Protein AF-A0A9W9C4W3-F1 (afdb_monomer_lite)

Radius of gyration: 31.38 Å; chains: 1; bounding box: 93×70×98 Å

Foldseek 3Di:
DDDDDDDDDDDDDDDDDDDDDDDDDDDDDDDDDDDPDPPPDDPPDDPPPPPPDPPPPDDDDPVDVVVVVVVVVVVVVVVVVVVVVVVVVPPDDDDDDDDDDDDDDDDDDDDDDDDDDDDDDDDDDDDDDPDDDDDDDDDDDPPCVPPDPLPPVCPPDPPVPDPDPLPPDPVSLQNPDPLSVLLVQLLSVCVSCVVVVHNDDPSNVVSLVVNVVVLVVLCVVCVVVLHDALSSLLSLLSVLVSCVSNVVPVVNVVSLVVSQVQCCSCCVNDNVSSLVPHDPVSNVSNVD

Secondary structure (DSSP, 8-state):
-PPPPPPPPPPPP----------PPPPPPP-------------S------TT---------TT-HHHHHHHHHHHHHHHHHHHHHHHHTTSSS-------------------------------PPP----------TT---TTTTS----TTSTT-TTT------TT-HHHHHTSSHHHHHHHHHHHHHHHHHHTT----HHHHHHHHHHHHHHHHHHHHHHHHT---HHHHHHHHHHHHHHHHTT-HHHHHHHHHHHHHHHHHHTTT-HHHHHHTS-HHHHHHHH-

Sequence (288 aa):
MAPNPDPQPPNFATLSFSNSTGQTRAPQNKYNKGRKFFQQMQPTFSIDVPTTNFTKLEFLDNFDPTKDTVVRKKAREWVNKNREISNLGGQTYSKSNSKSRSKKVALKADDEDRKKQLAKRKVAAPADIISSPKAVGASAVDPFGILPNIDKYADKSKHALIPFQHENTVLGNMAKSELTFVLWLYATVIIRDGMLGNFNTEEVYWFYNKSLKSMQETLQRETIAGNYSDHMINAVACITAAAVFSGMFDASIAHRDALVRLLTLRGDGDIQVGWQSTGYFTRKASQW

Structure (mmCIF, N/CA/C/O backbone):
data_AF-A0A9W9C4W3-F1
#
_entry.id   AF-A0A9W9C4W3-F1
#
loop_
_atom_site.group_PDB
_atom_site.id
_atom_site.type_symbol
_atom_site.label_atom_id
_atom_site.label_alt_id
_atom_site.label_comp_id
_atom_site.label_asym_id
_atom_site.label_entity_id
_atom_site.label_seq_id
_atom_site.pdbx_PDB_ins_code
_atom_site.Cartn_x
_atom_site.Cartn_y
_atom_site.Cartn_z
_atom_site.occupancy
_atom_site.B_iso_or_equiv
_atom_site.auth_seq_id
_atom_site.auth_comp_id
_atom_site.auth_asym_id
_atom_site.auth_atom_id
_atom_site.pdbx_PDB_model_num
ATOM 1 N N . MET A 1 1 ? -44.032 -30.338 42.531 1.00 44.25 1 MET A N 1
ATOM 2 C CA . MET A 1 1 ? -42.850 -29.734 41.882 1.00 44.25 1 MET A CA 1
ATOM 3 C C . MET A 1 1 ? -42.909 -30.106 40.414 1.00 44.25 1 MET A C 1
ATOM 5 O O . MET A 1 1 ? -42.769 -31.280 40.103 1.00 44.25 1 MET A O 1
ATOM 9 N N . ALA A 1 2 ? -43.256 -29.149 39.555 1.00 47.38 2 ALA A N 1
ATOM 10 C CA . ALA A 1 2 ? -43.338 -29.338 38.107 1.00 47.38 2 ALA A CA 1
ATOM 11 C C . ALA A 1 2 ? -42.031 -28.843 37.455 1.00 47.38 2 ALA A C 1
ATOM 13 O O . ALA A 1 2 ? -41.462 -27.873 37.962 1.00 47.38 2 ALA A O 1
ATOM 14 N N . PRO A 1 3 ? -41.535 -29.493 36.387 1.00 60.47 3 PRO A N 1
ATOM 15 C CA . PRO A 1 3 ? -40.307 -29.080 35.720 1.00 60.47 3 PRO A CA 1
ATOM 16 C C . PRO A 1 3 ? -40.546 -27.843 34.842 1.00 60.47 3 PRO A C 1
ATOM 18 O O . PRO A 1 3 ? -41.575 -27.729 34.174 1.00 60.47 3 PRO A O 1
ATOM 21 N N . ASN A 1 4 ? -39.587 -26.916 34.871 1.00 60.25 4 ASN A N 1
ATOM 22 C CA . ASN A 1 4 ? -39.554 -25.723 34.022 1.00 60.25 4 ASN A CA 1
ATOM 23 C C . ASN A 1 4 ? -39.369 -26.114 32.543 1.00 60.25 4 ASN A C 1
ATOM 25 O O . ASN A 1 4 ? -38.541 -26.984 32.269 1.00 60.25 4 ASN A O 1
ATOM 29 N N . PRO A 1 5 ? -40.074 -25.471 31.596 1.00 67.81 5 PRO A N 1
ATOM 30 C CA . PRO A 1 5 ? -39.848 -25.688 30.173 1.00 67.81 5 PRO A CA 1
ATOM 31 C C . PRO A 1 5 ? -38.615 -24.915 29.676 1.00 67.81 5 PRO A C 1
ATOM 33 O O . PRO A 1 5 ? -38.376 -23.774 30.077 1.00 67.81 5 PRO A O 1
ATOM 36 N N . ASP A 1 6 ? -37.854 -25.559 28.790 1.00 66.88 6 ASP A N 1
ATOM 37 C CA . ASP A 1 6 ? -36.653 -25.027 28.139 1.00 66.88 6 ASP A CA 1
ATOM 38 C C . ASP A 1 6 ? -36.936 -23.792 27.256 1.00 66.88 6 ASP A C 1
ATOM 40 O O . ASP A 1 6 ? -38.000 -23.700 26.631 1.00 66.88 6 ASP A O 1
ATOM 44 N N . PRO A 1 7 ? -35.982 -22.846 27.140 1.00 67.25 7 PRO A N 1
ATOM 45 C CA . PRO A 1 7 ? -36.137 -21.661 26.305 1.00 67.25 7 PRO A CA 1
ATOM 46 C C . PRO A 1 7 ? -35.924 -21.977 24.814 1.00 67.25 7 PRO A C 1
ATOM 48 O O . PRO A 1 7 ? -34.900 -22.529 24.410 1.00 67.25 7 PRO A O 1
ATOM 51 N N . GLN A 1 8 ? -36.886 -21.571 23.980 1.00 62.62 8 GLN A N 1
ATOM 52 C CA . GLN A 1 8 ? -36.769 -21.590 22.518 1.00 62.62 8 GLN A CA 1
ATOM 53 C C . GLN A 1 8 ? -35.663 -20.638 22.017 1.00 62.62 8 GLN A C 1
ATOM 55 O O . GLN A 1 8 ? -35.523 -19.534 22.550 1.00 62.62 8 GLN A O 1
ATOM 60 N N . PRO A 1 9 ? -34.925 -21.000 20.950 1.00 62.28 9 PRO A N 1
ATOM 61 C CA . PRO A 1 9 ? -33.988 -20.092 20.302 1.00 62.28 9 PRO A CA 1
ATOM 62 C C . PRO A 1 9 ? -34.715 -19.031 19.445 1.00 62.28 9 PRO A C 1
ATOM 64 O O . PRO A 1 9 ? -35.793 -19.296 18.906 1.00 62.28 9 PRO A O 1
ATOM 67 N N . PRO A 1 10 ? -34.132 -17.829 19.288 1.00 55.47 10 PRO A N 1
ATOM 68 C CA . PRO A 1 10 ? -34.757 -16.726 18.570 1.00 55.47 10 PRO A CA 1
ATOM 69 C C . PRO A 1 10 ? -34.751 -16.940 17.049 1.00 55.47 10 PRO A C 1
ATOM 71 O O . PRO A 1 10 ? -33.735 -17.278 16.442 1.00 55.47 10 PRO A O 1
ATOM 74 N N . ASN A 1 11 ? -35.908 -16.685 16.436 1.00 42.88 11 ASN A N 1
ATOM 75 C CA . ASN A 1 11 ? -36.124 -16.686 14.992 1.00 42.88 11 ASN A CA 1
ATOM 76 C C . ASN A 1 11 ? -35.275 -15.605 14.300 1.00 42.88 11 ASN A C 1
ATOM 78 O O . ASN A 1 11 ? -35.404 -14.417 14.597 1.00 42.88 11 ASN A O 1
ATOM 82 N N . PHE A 1 12 ? -34.456 -16.006 13.326 1.00 39.41 12 PHE A N 1
ATOM 83 C CA . PHE A 1 12 ? -33.764 -15.082 12.430 1.00 39.41 12 PHE A CA 1
ATOM 84 C C . PHE A 1 12 ? -34.747 -14.496 11.409 1.00 39.41 12 PHE A C 1
ATOM 86 O O . PHE A 1 12 ? -35.322 -15.211 10.590 1.00 39.41 12 PHE A O 1
ATOM 93 N N . ALA A 1 13 ? -34.926 -13.176 11.454 1.00 36.84 13 ALA A N 1
ATOM 94 C CA . ALA A 1 13 ? -35.724 -12.426 10.496 1.00 36.84 13 ALA A CA 1
ATOM 95 C C . ALA A 1 13 ? -35.026 -12.364 9.126 1.00 36.84 13 ALA A C 1
ATOM 97 O O . ALA A 1 13 ? -33.900 -11.884 8.997 1.00 36.84 13 ALA A O 1
ATOM 98 N N . THR A 1 14 ? -35.715 -12.831 8.087 1.00 35.47 14 THR A N 1
ATOM 99 C CA . THR A 1 14 ? -35.318 -12.675 6.684 1.00 35.47 14 THR A CA 1
ATOM 100 C C . THR A 1 14 ? -35.587 -11.235 6.235 1.00 35.47 14 THR A C 1
ATOM 102 O O . THR A 1 14 ? -36.739 -10.828 6.106 1.00 35.47 14 THR A O 1
ATOM 105 N N . LEU A 1 15 ? -34.533 -10.452 5.991 1.00 32.84 15 LEU A N 1
ATOM 106 C CA . LEU A 1 15 ? -34.637 -9.117 5.393 1.00 32.84 15 LEU A CA 1
ATOM 107 C C . LEU A 1 15 ? -34.716 -9.235 3.864 1.00 32.84 15 LEU A C 1
ATOM 109 O O . LEU A 1 15 ? -33.729 -9.569 3.208 1.00 32.84 15 LEU A O 1
ATOM 113 N N . SER A 1 16 ? -35.887 -8.947 3.290 1.00 31.11 16 SER A N 1
ATOM 114 C CA . SER A 1 16 ? -36.056 -8.750 1.847 1.00 31.11 16 SER A CA 1
ATOM 115 C C . SER A 1 16 ? -35.813 -7.283 1.485 1.00 31.11 16 SER A C 1
ATOM 117 O O . SER A 1 16 ? -36.498 -6.403 2.007 1.00 31.11 16 SER A O 1
ATOM 119 N N . PHE A 1 17 ? -34.894 -7.010 0.560 1.00 32.81 17 PHE A N 1
ATOM 120 C CA . PHE A 1 17 ? -34.680 -5.667 0.018 1.00 32.81 17 PHE A CA 1
ATOM 121 C C . PHE A 1 17 ? -35.415 -5.513 -1.317 1.00 32.81 17 PHE A C 1
ATOM 123 O O . PHE A 1 17 ? -35.022 -6.086 -2.332 1.00 32.81 17 PHE A O 1
ATOM 130 N N . SER A 1 18 ? -36.493 -4.729 -1.313 1.00 30.64 18 SER A N 1
ATOM 131 C CA . SER A 1 18 ? -37.184 -4.256 -2.512 1.00 30.64 18 SER A CA 1
ATOM 132 C C . SER A 1 18 ? -36.521 -2.973 -3.026 1.00 30.64 18 SER A C 1
ATOM 134 O O . SER A 1 18 ? -36.560 -1.942 -2.356 1.00 30.64 18 SER A O 1
ATOM 136 N N . ASN A 1 19 ? -35.939 -3.017 -4.226 1.00 31.72 19 ASN A N 1
ATOM 137 C CA . ASN A 1 19 ? -35.428 -1.833 -4.919 1.00 31.72 19 ASN A CA 1
ATOM 138 C C . ASN A 1 19 ? -36.569 -1.119 -5.658 1.00 31.72 19 ASN A C 1
ATOM 140 O O . ASN A 1 19 ? -36.939 -1.515 -6.762 1.00 31.72 19 ASN A O 1
ATOM 144 N N . SER A 1 20 ? -37.100 -0.043 -5.073 1.00 33.81 20 SER A N 1
ATOM 145 C CA . SER A 1 20 ? -37.975 0.912 -5.762 1.00 33.81 20 SER A CA 1
ATOM 146 C C . SER A 1 20 ? -37.318 2.293 -5.796 1.00 33.81 20 SER A C 1
ATOM 148 O O . SER A 1 20 ? -37.493 3.109 -4.891 1.00 33.81 20 SER A O 1
ATOM 150 N N . THR A 1 21 ? -36.546 2.575 -6.842 1.00 37.72 21 THR A N 1
ATOM 151 C CA . THR A 1 21 ? -36.016 3.917 -7.111 1.00 37.72 21 THR A CA 1
ATOM 152 C C . THR A 1 21 ? -37.061 4.728 -7.875 1.00 37.72 21 THR A C 1
ATOM 154 O O . THR A 1 21 ? -37.136 4.691 -9.101 1.00 37.72 21 THR A O 1
ATOM 157 N N . GLY A 1 22 ? -37.890 5.468 -7.136 1.00 36.91 22 GLY A N 1
ATOM 158 C CA . GLY A 1 22 ? -38.736 6.521 -7.692 1.00 36.91 22 GLY A CA 1
ATOM 159 C C . GLY A 1 22 ? -37.883 7.724 -8.097 1.00 36.91 22 GLY A C 1
ATOM 160 O O . GLY A 1 22 ? -37.335 8.414 -7.242 1.00 36.91 22 GLY A O 1
ATOM 161 N N . GLN A 1 23 ? -37.752 7.972 -9.401 1.00 37.53 23 GLN A N 1
ATOM 162 C CA . GLN A 1 23 ? -37.163 9.201 -9.937 1.00 37.53 23 GLN A CA 1
ATOM 163 C C . GLN A 1 23 ? -38.198 10.332 -9.931 1.00 37.53 23 GLN A C 1
ATOM 165 O O . GLN A 1 23 ? -39.137 10.339 -10.726 1.00 37.53 23 GLN A O 1
ATOM 170 N N . THR A 1 24 ? -37.985 11.331 -9.081 1.00 35.88 24 THR A N 1
ATOM 171 C CA . THR A 1 24 ? -38.707 12.608 -9.111 1.00 35.88 24 THR A CA 1
ATOM 172 C C . THR A 1 24 ? -38.011 13.558 -10.094 1.00 35.88 24 THR A C 1
ATOM 174 O O . THR A 1 24 ? -36.854 13.930 -9.901 1.00 35.88 24 THR A O 1
ATOM 177 N N . ARG A 1 25 ? -38.698 13.948 -11.177 1.00 41.56 25 ARG A N 1
ATOM 178 C CA . ARG A 1 25 ? -38.228 14.966 -12.138 1.00 41.56 25 ARG A CA 1
ATOM 179 C C . ARG A 1 25 ? -38.352 16.371 -11.539 1.00 41.56 25 ARG A C 1
ATOM 181 O O . ARG A 1 25 ? -39.446 16.771 -11.155 1.00 41.56 25 ARG A O 1
ATOM 188 N N . ALA A 1 26 ? -37.261 17.136 -11.558 1.00 39.09 26 ALA A N 1
ATOM 189 C CA . ALA A 1 26 ? -37.251 18.580 -11.308 1.00 39.09 26 ALA A CA 1
ATOM 190 C C . ALA A 1 26 ? -37.146 19.373 -12.636 1.00 39.09 26 ALA A C 1
ATOM 192 O O . ALA A 1 26 ? -36.577 18.859 -13.606 1.00 39.09 26 ALA A O 1
ATOM 193 N N . PRO A 1 27 ? -37.702 20.599 -12.714 1.00 52.06 27 PRO A N 1
ATOM 194 C CA . PRO A 1 27 ? -37.883 21.328 -13.969 1.00 52.06 27 PRO A CA 1
ATOM 195 C C . PRO A 1 27 ? -36.603 22.015 -14.467 1.00 52.06 27 PRO A C 1
ATOM 197 O O . PRO A 1 27 ? -35.793 22.527 -13.695 1.00 52.06 27 PRO A O 1
ATOM 200 N N . GLN A 1 28 ? -36.447 22.049 -15.793 1.00 43.84 28 GLN A N 1
ATOM 201 C CA . GLN A 1 28 ? -35.329 22.686 -16.487 1.00 43.84 28 GLN A CA 1
ATOM 202 C C . GLN A 1 28 ? -35.490 24.210 -16.534 1.00 43.84 28 GLN A C 1
ATOM 204 O O . GLN A 1 28 ? -36.402 24.720 -17.183 1.00 43.84 28 GLN A O 1
ATOM 209 N N . ASN A 1 29 ? -34.540 24.929 -15.933 1.00 42.38 29 ASN A N 1
ATOM 210 C CA . ASN A 1 29 ? -34.335 26.354 -16.177 1.00 42.38 29 ASN A CA 1
ATOM 211 C C . ASN A 1 29 ? -33.252 26.553 -17.247 1.00 42.38 29 ASN A C 1
ATOM 213 O O . ASN A 1 29 ? -32.121 26.083 -17.116 1.00 42.38 29 ASN A O 1
ATOM 217 N N . LYS A 1 30 ? -33.618 27.260 -18.320 1.00 59.31 30 LYS A N 1
ATOM 218 C CA . LYS A 1 30 ? -32.709 27.769 -19.354 1.00 59.31 30 LYS A CA 1
ATOM 219 C C . LYS A 1 30 ? -31.969 28.986 -18.794 1.00 59.31 30 LYS A C 1
ATOM 221 O O . LYS A 1 30 ? -32.628 29.847 -18.235 1.00 59.31 30 LYS A O 1
ATOM 226 N N . TYR A 1 31 ? -30.643 29.044 -18.948 1.00 47.41 31 TYR A N 1
ATOM 227 C CA . TYR A 1 31 ? -29.870 30.174 -19.499 1.00 47.41 31 TYR A CA 1
ATOM 228 C C . TYR A 1 31 ? -28.359 30.046 -19.192 1.00 47.41 31 TYR A C 1
ATOM 230 O O . TYR A 1 31 ? -27.928 30.052 -18.047 1.00 47.41 31 TYR A O 1
ATOM 238 N N . ASN A 1 32 ? -27.586 30.076 -20.284 1.00 49.09 32 ASN A N 1
ATOM 239 C CA . ASN A 1 32 ? -26.299 30.757 -20.479 1.00 49.09 32 ASN A CA 1
ATOM 240 C C . ASN A 1 32 ? -24.941 30.165 -20.031 1.00 49.09 32 ASN A C 1
ATOM 242 O O . ASN A 1 32 ? -24.659 29.908 -18.869 1.00 49.09 32 ASN A O 1
ATOM 246 N N . LYS A 1 33 ? -24.049 30.198 -21.040 1.00 47.19 33 LYS A N 1
ATOM 247 C CA . LYS A 1 33 ? -22.582 30.364 -21.024 1.00 47.19 33 LYS A CA 1
ATOM 248 C C . LYS A 1 33 ? -21.725 29.177 -20.556 1.00 47.19 33 LYS A C 1
ATOM 250 O O . LYS A 1 33 ? -21.207 29.127 -19.451 1.00 47.19 33 LYS A O 1
ATOM 255 N N . GLY A 1 34 ? -21.428 28.315 -21.532 1.00 50.47 34 GLY A N 1
ATOM 256 C CA . GLY A 1 34 ? -20.038 28.053 -21.923 1.00 50.47 34 GLY A CA 1
ATOM 257 C C . GLY A 1 34 ? -19.134 27.354 -20.909 1.00 50.47 34 GLY A C 1
ATOM 258 O O . GLY A 1 34 ? -17.982 27.751 -20.765 1.00 50.47 34 GLY A O 1
ATOM 259 N N . ARG A 1 35 ? -19.599 26.285 -20.257 1.00 45.59 35 ARG A N 1
ATOM 260 C CA . ARG A 1 35 ? -18.684 25.270 -19.714 1.00 45.59 35 ARG A CA 1
ATOM 261 C C . ARG A 1 35 ? -18.432 24.226 -20.793 1.00 45.59 35 ARG A C 1
ATOM 263 O O . ARG A 1 35 ? -19.363 23.560 -21.238 1.00 45.59 35 ARG A O 1
ATOM 270 N N . LYS A 1 36 ? -17.173 24.088 -21.217 1.00 49.62 36 LYS A N 1
ATOM 271 C CA . LYS A 1 36 ? -16.720 22.912 -21.963 1.00 49.62 36 LYS A CA 1
ATOM 272 C C . LYS A 1 36 ? -16.790 21.735 -20.994 1.00 49.62 36 LYS A C 1
ATOM 274 O O . LYS A 1 36 ? -15.863 21.507 -20.224 1.00 49.62 36 LYS A O 1
ATOM 279 N N . PHE A 1 37 ? -17.932 21.058 -20.965 1.00 44.53 37 PHE A N 1
ATOM 280 C CA . PHE A 1 37 ? -18.018 19.740 -20.362 1.00 44.53 37 PHE A CA 1
ATOM 281 C C . PHE A 1 37 ? -16.987 18.876 -21.078 1.00 44.53 37 PHE A C 1
ATOM 283 O O . PHE A 1 37 ? -16.934 18.884 -22.311 1.00 44.53 37 PHE A O 1
ATOM 290 N N . PHE A 1 38 ? -16.138 18.187 -20.316 1.00 42.56 38 PHE A N 1
ATOM 291 C CA . PHE A 1 38 ? -15.364 17.090 -20.870 1.00 42.56 38 PHE A CA 1
ATOM 292 C C . PHE A 1 38 ? -16.375 16.169 -21.534 1.00 42.56 38 PHE A C 1
ATOM 294 O O . PHE A 1 38 ? -17.247 15.607 -20.871 1.00 42.56 38 PHE A O 1
ATOM 301 N N . GLN A 1 39 ? -16.318 16.134 -22.862 1.00 47.41 39 GLN A N 1
ATOM 302 C CA . GLN A 1 39 ? -17.066 15.199 -23.672 1.00 47.41 39 GLN A CA 1
ATOM 303 C C . GLN A 1 39 ? -16.754 13.837 -23.066 1.00 47.41 39 GLN A C 1
ATOM 305 O O . GLN A 1 39 ? -15.585 13.463 -22.980 1.00 47.41 39 GLN A O 1
ATOM 310 N N . GLN A 1 40 ? -17.778 13.196 -22.511 1.00 48.62 40 GLN A N 1
ATOM 311 C CA . GLN A 1 40 ? -17.688 11.886 -21.893 1.00 48.62 40 GLN A CA 1
ATOM 312 C C . GLN A 1 40 ? -17.009 10.971 -22.914 1.00 48.62 40 GLN A C 1
ATOM 314 O O . GLN A 1 40 ? -17.632 10.584 -23.901 1.00 48.62 40 GLN A O 1
ATOM 319 N N . MET A 1 41 ? -15.704 10.732 -22.749 1.00 36.56 41 MET A N 1
ATOM 320 C CA . MET A 1 41 ? -14.967 9.843 -23.632 1.00 36.56 41 MET A CA 1
ATOM 321 C C . MET A 1 41 ? -15.551 8.464 -23.383 1.00 36.56 41 MET A C 1
ATOM 323 O O . MET A 1 41 ? -15.361 7.886 -22.311 1.00 36.56 41 MET A O 1
ATOM 327 N N . GLN A 1 42 ? -16.327 7.969 -24.345 1.00 49.66 42 GLN A N 1
ATOM 328 C CA . GLN A 1 42 ? -16.639 6.555 -24.366 1.00 49.66 42 GLN A CA 1
ATOM 329 C C . GLN A 1 42 ? -15.311 5.801 -24.477 1.00 49.66 42 GLN A C 1
ATOM 331 O O . GLN A 1 42 ? -14.440 6.231 -25.240 1.00 49.66 42 GLN A O 1
ATOM 336 N N . PRO A 1 43 ? -15.119 4.723 -23.702 1.00 42.91 43 PRO A N 1
ATOM 337 C CA . PRO A 1 43 ? -13.926 3.902 -23.825 1.00 42.91 43 PRO A CA 1
ATOM 338 C C . PRO A 1 43 ? -13.760 3.485 -25.291 1.00 42.91 43 PRO A C 1
ATOM 340 O O . PRO A 1 43 ? -14.688 2.959 -25.902 1.00 42.91 43 PRO A O 1
ATOM 343 N N . THR A 1 44 ? -12.578 3.745 -25.859 1.00 51.44 44 THR A N 1
ATOM 344 C CA . THR A 1 44 ? -12.249 3.539 -27.285 1.00 51.44 44 THR A CA 1
ATOM 345 C C . THR A 1 44 ? -12.362 2.076 -27.726 1.00 51.44 44 THR A C 1
ATOM 347 O O . THR A 1 44 ? -12.267 1.764 -28.909 1.00 51.44 44 THR A O 1
ATOM 350 N N . PHE A 1 45 ? -12.592 1.167 -26.785 1.00 45.22 45 PHE A N 1
ATOM 351 C CA . PHE A 1 45 ? -13.016 -0.189 -27.054 1.00 45.22 45 PHE A CA 1
ATOM 352 C C . PHE A 1 45 ? -14.052 -0.604 -26.007 1.00 45.22 45 PHE A C 1
ATOM 354 O O . PHE A 1 45 ? -13.816 -0.562 -24.800 1.00 45.22 45 PHE A O 1
ATOM 361 N N . SER A 1 46 ? -15.215 -1.012 -26.497 1.00 38.62 46 SER A N 1
ATOM 362 C CA . SER A 1 46 ? -16.124 -1.886 -25.768 1.00 38.62 46 SER A CA 1
ATOM 363 C C . SER A 1 46 ? -15.830 -3.280 -26.300 1.00 38.62 46 SER A C 1
ATOM 365 O O . SER A 1 46 ? -15.908 -3.502 -27.506 1.00 38.62 46 SER A O 1
ATOM 367 N N . ILE A 1 47 ? -15.410 -4.202 -25.437 1.00 39.38 47 ILE A N 1
ATOM 368 C CA . ILE A 1 47 ? -15.393 -5.610 -25.825 1.00 39.38 47 ILE A CA 1
ATOM 369 C C . ILE A 1 47 ? -16.859 -6.024 -25.806 1.00 39.38 47 ILE A C 1
ATOM 371 O O . ILE A 1 47 ? -17.430 -6.188 -24.728 1.00 39.38 47 ILE A O 1
ATOM 375 N N . ASP A 1 48 ? -17.472 -6.134 -26.984 1.00 36.66 48 ASP A N 1
ATOM 376 C CA . ASP A 1 48 ? -18.759 -6.806 -27.129 1.00 36.66 48 ASP A CA 1
ATOM 377 C C . ASP A 1 48 ? -18.553 -8.258 -26.702 1.00 36.66 48 ASP A C 1
ATOM 379 O O . ASP A 1 48 ? -18.090 -9.105 -27.465 1.00 36.66 48 ASP A O 1
ATOM 383 N N . VAL A 1 49 ? -18.835 -8.536 -25.431 1.00 45.44 49 VAL A N 1
ATOM 384 C CA . VAL A 1 49 ? -18.983 -9.901 -24.944 1.00 45.44 49 VAL A CA 1
ATOM 385 C C . VAL A 1 49 ? -20.298 -10.392 -25.545 1.00 45.44 49 VAL A C 1
ATOM 387 O O . VAL A 1 49 ? -21.340 -9.824 -25.212 1.00 45.44 49 VAL A O 1
ATOM 390 N N . PRO A 1 50 ? -20.294 -11.403 -26.435 1.00 44.38 50 PRO A N 1
ATOM 391 C CA . PRO A 1 50 ? -21.523 -11.905 -27.026 1.00 44.38 50 PRO A CA 1
ATOM 392 C C . PRO A 1 50 ? -22.454 -12.371 -25.905 1.00 44.38 50 PRO A C 1
ATOM 394 O O . PRO A 1 50 ? -22.199 -13.377 -25.243 1.00 44.38 50 PRO A O 1
ATOM 397 N N . THR A 1 51 ? -23.547 -11.644 -25.684 1.00 50.59 51 THR A N 1
ATOM 398 C CA . THR A 1 51 ? -24.552 -11.928 -24.645 1.00 50.59 51 THR A CA 1
ATOM 399 C C . THR A 1 51 ? -25.320 -13.226 -24.894 1.00 50.59 51 THR A C 1
ATOM 401 O O . THR A 1 51 ? -26.145 -13.622 -24.076 1.00 50.59 51 THR A O 1
ATOM 404 N N . THR A 1 52 ? -25.045 -13.923 -25.996 1.00 48.03 52 THR A N 1
ATOM 405 C CA . THR A 1 52 ? -25.760 -15.136 -26.393 1.00 48.03 52 THR A CA 1
ATOM 406 C C . THR A 1 52 ? -25.141 -16.430 -25.875 1.00 48.03 52 THR A C 1
ATOM 408 O O . THR A 1 52 ? -25.787 -17.461 -25.996 1.00 48.03 52 THR A O 1
ATOM 411 N N . ASN A 1 53 ? -23.957 -16.408 -25.249 1.00 48.69 53 ASN A N 1
ATOM 412 C CA . ASN A 1 53 ? -23.361 -17.602 -24.643 1.00 48.69 53 ASN A CA 1
ATOM 413 C C . ASN A 1 53 ? -22.802 -17.276 -23.252 1.00 48.69 53 ASN A C 1
ATOM 415 O O . ASN A 1 53 ? -21.629 -16.943 -23.106 1.00 48.69 53 ASN A O 1
ATOM 419 N N . PHE A 1 54 ? -23.635 -17.399 -22.215 1.00 45.62 54 PHE A N 1
ATOM 420 C CA . PHE A 1 54 ? -23.172 -17.460 -20.827 1.00 45.62 54 PHE A CA 1
ATOM 421 C C . PHE A 1 54 ? -22.286 -18.708 -20.651 1.00 45.62 54 PHE A C 1
ATOM 423 O O . PHE A 1 54 ? -22.751 -19.777 -20.258 1.00 45.62 54 PHE A O 1
ATOM 430 N N . THR A 1 55 ? -20.990 -18.606 -20.942 1.00 52.31 55 THR A N 1
ATOM 431 C CA . THR A 1 55 ? -20.015 -19.573 -20.434 1.00 52.31 55 THR A CA 1
ATOM 432 C C . THR A 1 55 ? -19.898 -19.338 -18.939 1.00 52.31 55 THR A C 1
ATOM 434 O O . THR A 1 55 ? -19.213 -18.418 -18.494 1.00 52.31 55 THR A O 1
ATOM 437 N N . LYS A 1 56 ? -20.626 -20.148 -18.169 1.00 59.53 56 LYS A N 1
ATOM 438 C CA . LYS A 1 56 ? -20.500 -20.256 -16.717 1.00 59.53 56 LYS A CA 1
ATOM 439 C C . LYS A 1 56 ? -19.017 -20.441 -16.380 1.00 59.53 56 LYS A C 1
ATOM 441 O O . LYS A 1 56 ? -18.426 -21.465 -16.713 1.00 59.53 56 LYS A O 1
ATOM 446 N N . LEU A 1 57 ? -18.411 -19.418 -15.782 1.00 49.31 57 LEU A N 1
ATOM 447 C CA . LEU A 1 57 ? -17.054 -19.489 -15.251 1.00 49.31 57 LEU A CA 1
ATOM 448 C C . LEU A 1 57 ? -17.102 -20.402 -14.022 1.00 49.31 57 LEU A C 1
ATOM 450 O O . LEU A 1 57 ? -17.516 -19.983 -12.945 1.00 49.31 57 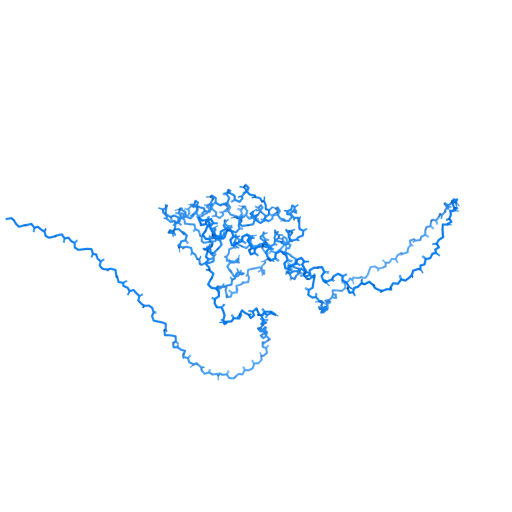LEU A O 1
ATOM 454 N N . GLU A 1 58 ? -16.760 -21.673 -14.207 1.00 65.50 58 GLU A N 1
ATOM 455 C CA . GLU A 1 58 ? -16.590 -22.621 -13.109 1.00 65.50 58 GLU A CA 1
ATOM 456 C C . GLU A 1 58 ? -15.132 -22.580 -12.646 1.00 65.50 58 GLU A C 1
ATOM 458 O O . GLU A 1 58 ? -14.208 -22.677 -13.457 1.00 65.50 58 GLU A O 1
ATOM 463 N N . PHE A 1 59 ? -14.925 -22.404 -11.339 1.00 55.25 59 PHE A N 1
ATOM 464 C CA . PHE A 1 59 ? -13.599 -22.524 -10.746 1.00 55.25 59 PHE A CA 1
ATOM 465 C C . PHE A 1 59 ? -13.096 -23.953 -10.938 1.00 55.25 59 PHE A C 1
ATOM 467 O O . PHE A 1 59 ? -13.821 -24.923 -10.711 1.00 55.25 59 PHE A O 1
ATOM 474 N N . LEU A 1 60 ? -11.856 -24.064 -11.406 1.00 56.41 60 LEU A N 1
ATOM 475 C CA . LEU A 1 60 ? -11.241 -25.341 -11.718 1.00 56.41 60 LEU A CA 1
ATOM 476 C C . LEU A 1 60 ? -10.904 -26.068 -10.413 1.00 56.41 60 LEU A C 1
ATOM 478 O O . LEU A 1 60 ? -10.014 -25.657 -9.672 1.00 56.41 60 LEU A O 1
ATOM 482 N N . ASP A 1 61 ? -11.656 -27.125 -10.125 1.00 64.94 61 ASP A N 1
ATOM 483 C CA . ASP A 1 61 ? -11.381 -28.024 -9.011 1.00 64.94 61 ASP A CA 1
ATOM 484 C C . ASP A 1 61 ? -10.194 -28.929 -9.373 1.00 64.94 61 ASP A C 1
ATOM 486 O O . ASP A 1 61 ? -10.309 -29.817 -10.222 1.00 64.94 61 ASP A O 1
ATOM 490 N N . ASN A 1 62 ? -9.036 -28.666 -8.762 1.00 68.12 62 ASN A N 1
ATOM 491 C CA . ASN A 1 62 ? -7.790 -29.397 -9.012 1.00 68.12 62 ASN A CA 1
ATOM 492 C C . ASN A 1 62 ? -7.766 -30.797 -8.372 1.00 68.12 62 ASN A C 1
ATOM 494 O O . ASN A 1 62 ? -6.797 -31.528 -8.569 1.00 68.12 62 ASN A O 1
ATOM 498 N N . PHE A 1 63 ? -8.798 -31.182 -7.611 1.00 67.81 63 PHE A N 1
ATOM 499 C CA . PHE A 1 63 ? -8.876 -32.507 -6.989 1.00 67.81 63 PHE A CA 1
ATOM 500 C C . PHE A 1 63 ? -9.423 -33.595 -7.920 1.00 67.81 63 PHE A C 1
ATOM 502 O O . PHE A 1 63 ? -9.334 -34.776 -7.588 1.00 67.81 63 PHE A O 1
ATOM 509 N N . ASP A 1 64 ? -9.942 -33.229 -9.093 1.00 76.06 64 ASP A N 1
ATOM 510 C CA . ASP A 1 64 ? -10.449 -34.181 -10.077 1.00 76.06 64 ASP A CA 1
ATOM 511 C C . ASP A 1 64 ? -9.406 -34.425 -11.195 1.00 76.06 64 ASP A C 1
ATOM 513 O O . ASP A 1 64 ? -9.265 -33.598 -12.109 1.00 76.06 64 ASP A O 1
ATOM 517 N N . PRO A 1 65 ? -8.676 -35.561 -11.179 1.00 79.25 65 PRO A N 1
ATOM 518 C CA . PRO A 1 65 ? -7.630 -35.851 -12.163 1.00 79.25 65 PRO A CA 1
ATOM 519 C C . PRO A 1 65 ? -8.181 -35.947 -13.591 1.00 79.25 65 PRO A C 1
ATOM 521 O O . PRO A 1 65 ? -7.458 -35.713 -14.563 1.00 79.25 65 PRO A O 1
ATOM 524 N N . THR A 1 66 ? -9.475 -36.236 -13.748 1.00 78.38 66 THR A N 1
ATOM 525 C CA . THR A 1 66 ? -10.132 -36.284 -15.054 1.00 78.38 66 THR A CA 1
ATOM 526 C C . THR A 1 66 ? -10.268 -34.889 -15.671 1.00 78.38 66 THR A C 1
ATOM 528 O O . THR A 1 66 ? -10.084 -34.742 -16.8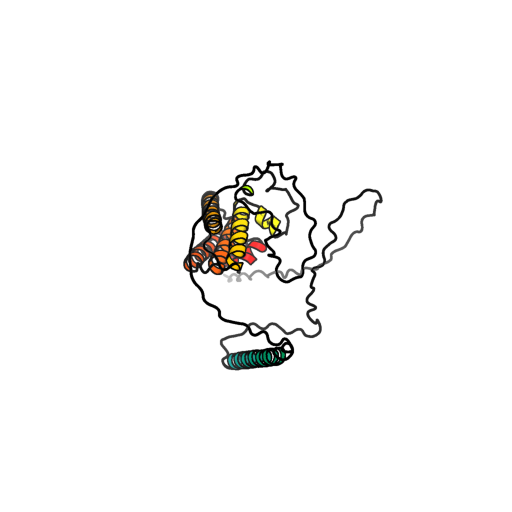81 1.00 78.38 66 THR A O 1
ATOM 531 N N . LYS A 1 67 ? -10.483 -33.836 -14.870 1.00 77.19 67 LYS A N 1
ATOM 532 C CA . LYS A 1 67 ? -10.581 -32.449 -15.365 1.00 77.19 67 LYS A CA 1
ATOM 533 C C . LYS A 1 67 ? -9.226 -31.863 -15.759 1.00 77.19 67 LYS A C 1
ATOM 535 O O . LYS A 1 67 ? -9.145 -31.139 -16.754 1.00 77.19 67 LYS A O 1
ATOM 540 N N . ASP A 1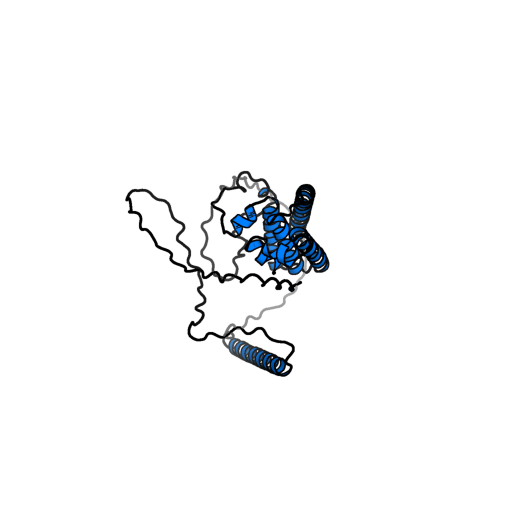 68 ? -8.156 -32.242 -15.064 1.00 75.81 68 ASP A N 1
ATOM 541 C CA . ASP A 1 68 ? -6.788 -31.832 -15.406 1.00 75.81 68 ASP A CA 1
ATOM 542 C C . ASP A 1 68 ? -6.376 -32.333 -16.808 1.00 75.81 68 ASP A C 1
ATOM 544 O O . ASP A 1 68 ? -5.821 -31.585 -17.620 1.00 75.81 68 ASP A O 1
ATOM 548 N N . THR A 1 69 ? -6.761 -33.562 -17.184 1.00 82.81 69 THR A N 1
ATOM 549 C CA . THR A 1 69 ? -6.502 -34.062 -18.550 1.00 82.81 69 THR A CA 1
ATOM 550 C C . THR A 1 69 ? -7.187 -33.223 -19.634 1.00 82.81 69 THR A C 1
ATOM 552 O O . THR A 1 69 ? -6.593 -32.974 -20.688 1.00 82.81 69 THR A O 1
ATOM 555 N N . VAL A 1 70 ? -8.399 -32.721 -19.369 1.00 82.69 70 VAL A N 1
ATOM 556 C CA . VAL A 1 70 ? -9.154 -31.866 -20.297 1.00 82.69 70 VAL A CA 1
ATOM 557 C C . VAL A 1 70 ? -8.493 -30.497 -20.438 1.00 82.69 70 VAL A C 1
ATOM 559 O O . VAL A 1 70 ? -8.362 -30.003 -21.561 1.00 82.69 70 VAL A O 1
ATOM 562 N N . VAL A 1 71 ? -8.017 -29.903 -19.340 1.00 83.06 71 VAL A N 1
ATOM 563 C CA . VAL A 1 71 ? -7.293 -28.622 -19.378 1.00 83.06 71 VAL A CA 1
ATOM 564 C C . VAL A 1 71 ? -5.994 -28.753 -20.157 1.00 83.06 71 VAL A C 1
ATOM 566 O O . VAL A 1 71 ? -5.756 -27.967 -21.074 1.00 83.06 71 VAL A O 1
ATOM 569 N N . ARG A 1 72 ? -5.184 -29.784 -19.881 1.00 84.69 72 ARG A N 1
ATOM 570 C CA . ARG A 1 72 ? -3.945 -30.023 -20.636 1.00 84.69 72 ARG A CA 1
ATOM 571 C C . ARG A 1 72 ? -4.220 -30.260 -22.119 1.00 84.69 72 ARG A C 1
ATOM 573 O O . ARG A 1 72 ? -3.463 -29.771 -22.957 1.00 84.69 72 ARG A O 1
ATOM 580 N N . LYS A 1 73 ? -5.295 -30.977 -22.463 1.00 92.38 73 LYS A N 1
ATOM 581 C CA . LYS A 1 73 ? -5.690 -31.203 -23.860 1.00 92.38 73 LYS A CA 1
ATOM 582 C C . LYS A 1 73 ? -6.089 -29.895 -24.550 1.00 92.38 73 LYS A C 1
ATOM 584 O O . LYS A 1 73 ? -5.542 -29.597 -25.609 1.00 92.38 73 LYS A O 1
ATOM 589 N N . LYS A 1 74 ? -6.945 -29.075 -23.928 1.00 90.31 74 LYS A N 1
ATOM 590 C CA . LYS A 1 74 ? -7.350 -27.771 -24.482 1.00 90.31 74 LYS A CA 1
ATOM 591 C C . LYS A 1 74 ? -6.188 -26.783 -24.584 1.00 90.31 74 LYS A C 1
ATOM 593 O O . LYS A 1 74 ? -6.097 -26.056 -25.569 1.00 90.31 74 LYS A O 1
ATOM 598 N N . ALA A 1 75 ? -5.273 -26.783 -23.617 1.00 87.38 75 ALA A N 1
ATOM 599 C CA . ALA A 1 75 ? -4.063 -25.968 -23.672 1.00 87.38 75 ALA A CA 1
ATOM 600 C C . ALA A 1 75 ? -3.165 -26.375 -24.852 1.00 87.38 75 ALA A C 1
ATOM 602 O O . ALA A 1 75 ? -2.706 -25.515 -25.602 1.00 87.38 75 ALA A O 1
ATOM 603 N N . ARG A 1 76 ? -2.968 -27.683 -25.078 1.00 91.50 76 ARG A N 1
ATOM 604 C CA . ARG A 1 76 ? -2.223 -28.197 -26.242 1.00 91.50 76 ARG A CA 1
ATOM 605 C C . ARG A 1 76 ? -2.896 -27.829 -27.565 1.00 91.50 76 ARG A C 1
ATOM 607 O O . ARG A 1 76 ? -2.210 -27.394 -28.485 1.00 91.50 76 ARG A O 1
ATOM 614 N N . GLU A 1 77 ? -4.219 -27.965 -27.656 1.00 91.62 77 GLU A N 1
ATOM 615 C CA . GLU A 1 77 ? -4.992 -27.563 -28.841 1.00 91.62 77 GLU A CA 1
ATOM 616 C C . GLU A 1 77 ? -4.851 -26.063 -29.129 1.00 91.62 77 GLU A C 1
ATOM 618 O O . GLU A 1 77 ? -4.613 -25.677 -30.272 1.00 91.62 77 GLU A O 1
ATOM 623 N N . TRP A 1 78 ? -4.921 -25.215 -28.099 1.00 91.19 78 TRP A N 1
ATOM 624 C CA . TRP A 1 78 ? -4.740 -23.770 -28.245 1.00 91.19 78 TRP A CA 1
ATOM 625 C C . TRP A 1 78 ? -3.329 -23.404 -28.727 1.00 91.19 78 TRP A C 1
ATOM 627 O O . TRP A 1 78 ? -3.183 -22.611 -29.659 1.00 91.19 78 TRP A O 1
ATOM 637 N N . VAL A 1 79 ? -2.289 -24.023 -28.153 1.00 92.00 79 VAL A N 1
ATOM 638 C CA . VAL A 1 79 ? -0.892 -23.813 -28.578 1.00 92.00 79 VAL A CA 1
ATOM 639 C C . VAL A 1 79 ? -0.690 -24.241 -30.033 1.00 92.00 79 VAL A C 1
ATOM 641 O O . VAL A 1 79 ? -0.084 -23.499 -30.807 1.00 92.00 79 VAL A O 1
ATOM 644 N N . ASN A 1 80 ? -1.232 -25.392 -30.438 1.00 88.19 80 ASN A N 1
ATOM 645 C CA . ASN A 1 80 ? -1.132 -25.864 -31.820 1.00 88.19 80 ASN A CA 1
ATOM 646 C C . ASN A 1 80 ? -1.860 -24.931 -32.798 1.00 88.19 80 ASN A C 1
ATOM 648 O O . ASN A 1 80 ? -1.288 -24.562 -33.822 1.00 88.19 80 ASN A O 1
ATOM 652 N N . LYS A 1 81 ? -3.066 -24.470 -32.447 1.00 88.75 81 LYS A N 1
ATOM 653 C CA . LYS A 1 81 ? -3.839 -23.534 -33.273 1.00 88.75 81 LYS A CA 1
ATOM 654 C C . LYS A 1 81 ? -3.092 -22.217 -33.502 1.00 88.75 81 LYS A C 1
ATOM 656 O O . LYS A 1 81 ? -3.050 -21.715 -34.620 1.00 88.75 81 LYS A O 1
ATOM 661 N N . ASN A 1 82 ? -2.447 -21.676 -32.470 1.00 81.88 82 ASN A N 1
ATOM 662 C CA . ASN A 1 82 ? -1.665 -20.445 -32.607 1.00 81.88 82 ASN A CA 1
ATOM 663 C C . ASN A 1 82 ? -0.357 -20.649 -33.378 1.00 81.88 82 ASN A C 1
ATOM 665 O O . ASN A 1 82 ? 0.058 -19.756 -34.116 1.00 81.88 82 ASN A O 1
ATOM 669 N N . ARG A 1 83 ? 0.263 -21.828 -33.264 1.00 87.44 83 ARG A N 1
ATOM 670 C CA . ARG A 1 83 ? 1.452 -22.184 -34.046 1.00 87.44 83 ARG A CA 1
ATOM 671 C C . ARG A 1 83 ? 1.152 -22.235 -35.546 1.00 87.44 83 ARG A C 1
ATOM 673 O O . ARG A 1 83 ? 1.956 -21.764 -36.351 1.00 87.44 83 ARG A O 1
ATOM 680 N N . GLU A 1 84 ? -0.007 -22.761 -35.930 1.00 79.94 84 GLU A N 1
ATOM 681 C CA . GLU A 1 84 ? -0.458 -22.765 -37.327 1.00 79.94 84 GLU A CA 1
ATOM 682 C C . GLU A 1 84 ? -0.692 -21.341 -37.849 1.00 79.94 84 GLU A C 1
ATOM 684 O O . GLU A 1 84 ? -0.196 -20.994 -38.921 1.00 79.94 84 GLU A O 1
ATOM 689 N N . ILE A 1 85 ? -1.334 -20.477 -37.054 1.00 76.12 85 ILE A N 1
ATOM 690 C CA . ILE A 1 85 ? -1.563 -19.067 -37.414 1.00 76.12 85 ILE A CA 1
ATOM 691 C C . ILE A 1 85 ? -0.232 -18.320 -37.613 1.00 76.12 85 ILE A C 1
ATOM 693 O O . ILE A 1 85 ? -0.090 -17.569 -38.579 1.00 76.12 85 ILE A O 1
ATOM 697 N N . SER A 1 86 ? 0.776 -18.563 -36.765 1.00 74.12 86 SER A N 1
ATOM 698 C CA . SER A 1 86 ? 2.100 -17.944 -36.929 1.00 74.12 86 SER A CA 1
ATOM 699 C C . SER A 1 86 ? 2.850 -18.418 -38.178 1.00 74.12 86 SER A C 1
ATOM 701 O O . SER A 1 86 ? 3.586 -17.639 -38.778 1.00 74.12 86 SER A O 1
ATOM 703 N N . ASN A 1 87 ? 2.635 -19.664 -38.614 1.00 71.94 87 ASN A N 1
ATOM 704 C CA . ASN A 1 87 ? 3.291 -20.209 -39.805 1.00 71.94 87 ASN A CA 1
ATOM 705 C C . ASN A 1 87 ? 2.659 -19.699 -41.111 1.00 71.94 87 ASN A C 1
ATOM 707 O O . ASN A 1 87 ? 3.362 -19.551 -42.109 1.00 71.94 87 ASN A O 1
ATOM 711 N N . LEU A 1 88 ? 1.361 -19.375 -41.108 1.00 66.88 88 LEU A N 1
ATOM 712 C CA . LEU A 1 88 ? 0.678 -18.766 -42.257 1.00 66.88 88 LEU A CA 1
ATOM 713 C C . LEU A 1 88 ? 1.004 -17.270 -42.437 1.00 66.88 88 LEU A C 1
ATOM 715 O O . LEU A 1 88 ? 0.959 -16.766 -43.557 1.00 66.88 88 LEU A O 1
ATOM 719 N N . GLY A 1 89 ? 1.386 -16.559 -41.370 1.00 55.78 89 GLY A N 1
ATOM 720 C CA . GLY A 1 89 ? 1.731 -15.129 -41.421 1.00 55.78 89 GLY A CA 1
ATOM 721 C C . GLY A 1 89 ? 3.119 -14.794 -41.993 1.00 55.78 89 GLY A C 1
ATOM 722 O O . GLY A 1 89 ? 3.406 -13.626 -42.241 1.00 55.78 89 GLY A O 1
ATOM 723 N N . GLY A 1 90 ? 3.986 -15.789 -42.218 1.00 53.84 90 GLY A N 1
ATOM 724 C CA . GLY A 1 90 ? 5.380 -15.581 -42.637 1.00 53.84 90 GLY A CA 1
ATOM 725 C C . GLY A 1 90 ? 5.628 -15.478 -44.149 1.00 53.84 90 GLY A C 1
ATOM 726 O O . GLY A 1 90 ? 6.772 -15.278 -44.552 1.00 53.84 90 GLY A O 1
ATOM 727 N N . GLN A 1 91 ? 4.605 -15.628 -45.002 1.00 53.47 91 GLN A N 1
ATOM 728 C CA . GLN A 1 91 ? 4.796 -15.824 -46.451 1.00 53.47 91 GLN A CA 1
ATOM 729 C C . GLN A 1 91 ? 4.435 -14.634 -47.361 1.00 53.47 91 GLN A C 1
ATOM 731 O O . GLN A 1 91 ? 4.527 -14.767 -48.580 1.00 53.47 91 GLN A O 1
ATOM 736 N N . THR A 1 92 ? 4.079 -13.460 -46.827 1.00 50.97 92 THR A N 1
ATOM 737 C CA . THR A 1 92 ? 3.630 -12.313 -47.654 1.00 50.97 92 THR A CA 1
ATOM 738 C C . THR A 1 92 ? 4.594 -11.128 -47.775 1.00 50.97 92 THR A C 1
ATOM 740 O O . THR A 1 92 ? 4.279 -10.190 -48.501 1.00 50.97 92 THR A O 1
ATOM 743 N N . TYR A 1 93 ? 5.803 -11.168 -47.202 1.00 50.97 93 TYR A N 1
ATOM 744 C CA . TYR A 1 93 ? 6.785 -10.081 -47.371 1.00 50.97 93 TYR A CA 1
ATOM 745 C C . TYR A 1 93 ? 8.199 -10.580 -47.686 1.00 50.97 93 TYR A C 1
ATOM 747 O O . TYR A 1 93 ? 9.131 -10.426 -46.904 1.00 50.97 93 TYR A O 1
ATOM 755 N N . SER A 1 94 ? 8.389 -11.147 -48.875 1.00 50.28 94 SER A N 1
ATOM 756 C CA . SER A 1 94 ? 9.724 -11.266 -49.474 1.00 50.28 94 SER A CA 1
ATOM 757 C C . SER A 1 94 ? 9.647 -11.206 -50.999 1.00 50.28 94 SER A C 1
ATOM 759 O O . SER A 1 94 ? 9.728 -12.203 -51.713 1.00 50.28 94 SER A O 1
ATOM 761 N N . LYS A 1 95 ? 9.515 -9.986 -51.530 1.00 42.84 95 LYS A N 1
ATOM 762 C CA . LYS A 1 95 ? 9.835 -9.712 -52.933 1.00 42.84 95 LYS A CA 1
ATOM 763 C C . LYS A 1 95 ? 10.512 -8.349 -53.075 1.00 42.84 95 LYS A C 1
ATOM 765 O O . LYS A 1 95 ? 10.023 -7.348 -52.572 1.00 42.84 95 LYS A O 1
ATOM 770 N N . SER A 1 96 ? 11.643 -8.391 -53.780 1.00 44.44 96 SER A N 1
ATOM 771 C CA . SER A 1 96 ? 12.459 -7.299 -54.327 1.00 44.44 96 SER A CA 1
ATOM 772 C C . SER A 1 96 ? 13.106 -6.310 -53.346 1.00 44.44 96 SER A C 1
ATOM 774 O O . SER A 1 96 ? 12.496 -5.324 -52.959 1.00 44.44 96 SER A O 1
ATOM 776 N N . ASN A 1 97 ? 14.422 -6.428 -53.138 1.00 39.88 97 ASN A N 1
ATOM 777 C CA . ASN A 1 97 ? 15.303 -5.689 -54.041 1.00 39.88 97 ASN A CA 1
ATOM 778 C C . ASN A 1 97 ? 16.736 -6.227 -54.101 1.00 39.88 97 ASN A C 1
ATOM 780 O O . ASN A 1 97 ? 17.367 -6.618 -53.126 1.00 39.88 97 ASN A O 1
ATOM 784 N N . SER A 1 98 ? 17.198 -6.253 -55.337 1.00 40.97 98 SER A N 1
ATOM 785 C CA . SER A 1 98 ? 18.457 -6.734 -55.862 1.00 40.97 98 SER A CA 1
ATOM 786 C C . SER A 1 98 ? 19.654 -5.836 -55.516 1.00 40.97 98 SER A C 1
ATOM 788 O O . SER A 1 98 ? 19.591 -4.627 -55.687 1.00 40.97 98 SER A O 1
ATOM 790 N N . LYS A 1 99 ? 20.789 -6.484 -55.220 1.00 46.16 99 LYS A N 1
ATOM 791 C CA . LYS A 1 99 ? 22.058 -6.317 -55.959 1.00 46.16 99 LYS A CA 1
ATOM 792 C C . LYS A 1 99 ? 22.670 -4.901 -55.961 1.00 46.16 99 LYS A C 1
ATOM 794 O O . LYS A 1 99 ? 22.430 -4.115 -56.868 1.00 46.16 99 LYS A O 1
ATOM 799 N N . SER A 1 100 ? 23.638 -4.653 -55.077 1.00 45.88 100 SER A N 1
ATOM 800 C CA . SER A 1 100 ? 24.789 -3.822 -55.452 1.00 45.88 100 SER A CA 1
ATOM 801 C C . SER A 1 100 ? 26.087 -4.374 -54.861 1.00 45.88 100 SER A C 1
ATOM 803 O O . SER A 1 100 ? 26.154 -4.859 -53.736 1.00 45.88 100 SER A O 1
ATOM 805 N N . ARG A 1 101 ? 27.090 -4.401 -55.732 1.00 48.16 101 ARG A N 1
ATOM 806 C CA . ARG A 1 101 ? 28.392 -5.048 -55.625 1.00 48.16 101 ARG A CA 1
ATOM 807 C C . ARG A 1 101 ? 29.415 -3.944 -55.835 1.00 48.16 101 ARG A C 1
ATOM 809 O O . ARG A 1 101 ? 29.503 -3.445 -56.948 1.00 48.16 101 ARG A O 1
ATOM 816 N N . SER A 1 102 ? 30.205 -3.617 -54.820 1.00 42.88 102 SER A N 1
ATOM 817 C CA . SER A 1 102 ? 31.499 -2.920 -54.939 1.00 42.88 102 SER A CA 1
ATOM 818 C C . SER A 1 102 ? 32.063 -2.686 -53.539 1.00 42.88 102 SER A C 1
ATOM 820 O O . SER A 1 102 ? 31.294 -2.437 -52.626 1.00 42.88 102 SER A O 1
ATOM 822 N N . LYS A 1 103 ? 33.358 -2.625 -53.258 1.00 53.22 103 LYS A N 1
ATOM 823 C CA . LYS A 1 103 ? 34.604 -3.071 -53.886 1.00 53.22 103 LYS A CA 1
ATOM 824 C C . LYS A 1 103 ? 35.639 -2.703 -52.813 1.00 53.22 103 LYS A C 1
ATOM 826 O O . LYS A 1 103 ? 35.732 -1.540 -52.440 1.00 53.22 103 LYS A O 1
ATOM 831 N N . LYS A 1 104 ? 36.363 -3.690 -52.279 1.00 44.84 104 LYS A N 1
ATOM 832 C CA . LYS A 1 104 ? 37.536 -3.480 -51.416 1.00 44.84 104 LYS A CA 1
ATOM 833 C C . LYS A 1 104 ? 38.548 -2.595 -52.151 1.00 44.84 104 LYS A C 1
ATOM 835 O O . LYS A 1 104 ? 38.970 -2.975 -53.241 1.00 44.84 104 LYS A O 1
ATOM 840 N N . VAL A 1 105 ? 38.986 -1.504 -51.528 1.00 50.44 105 VAL A N 1
ATOM 841 C CA . VAL A 1 105 ? 40.300 -0.891 -51.770 1.00 50.44 105 VAL A CA 1
ATOM 842 C C . VAL A 1 105 ? 40.861 -0.457 -50.418 1.00 50.44 105 VAL A C 1
ATOM 844 O O . VAL A 1 105 ? 40.210 0.260 -49.666 1.00 50.44 105 VAL A O 1
ATOM 847 N N . ALA A 1 106 ? 42.053 -0.961 -50.117 1.00 47.00 106 ALA A N 1
ATOM 848 C CA . ALA A 1 106 ? 42.920 -0.542 -49.029 1.00 47.00 106 ALA A CA 1
ATOM 849 C C . ALA A 1 106 ? 43.977 0.422 -49.590 1.00 47.00 106 ALA A C 1
ATOM 851 O O . ALA A 1 106 ? 44.442 0.173 -50.698 1.00 47.00 106 ALA A O 1
ATOM 852 N N . LEU A 1 107 ? 44.340 1.460 -48.827 1.00 47.06 107 LEU A N 1
ATOM 853 C CA . LEU A 1 107 ? 45.557 2.306 -48.887 1.00 47.06 107 LEU A CA 1
ATOM 854 C C . LEU A 1 107 ? 45.378 3.352 -47.759 1.00 47.06 107 LEU A C 1
ATOM 856 O O . LEU A 1 107 ? 44.395 4.080 -47.781 1.00 47.06 107 LEU A O 1
ATOM 860 N N . LYS A 1 108 ? 46.000 3.197 -46.581 1.00 44.94 108 LYS A N 1
ATOM 861 C CA . LYS A 1 108 ? 47.328 3.686 -46.141 1.00 44.94 108 LYS A CA 1
ATOM 862 C C . LYS A 1 108 ? 47.572 5.204 -46.279 1.00 44.94 108 LYS A C 1
ATOM 864 O O . LYS A 1 108 ? 47.454 5.733 -47.374 1.00 44.94 108 LYS A O 1
ATOM 869 N N . ALA A 1 109 ? 48.109 5.740 -45.173 1.00 41.94 109 ALA A N 1
ATOM 870 C CA . ALA A 1 109 ? 49.017 6.886 -45.009 1.00 41.94 109 ALA A CA 1
ATOM 871 C C . ALA A 1 109 ? 48.421 8.268 -44.654 1.00 41.94 109 ALA A C 1
ATOM 873 O O . ALA A 1 109 ? 47.770 8.907 -45.471 1.00 41.94 109 ALA A O 1
ATOM 874 N N . ASP A 1 110 ? 48.738 8.648 -43.410 1.00 40.88 110 ASP A N 1
ATOM 875 C CA . ASP A 1 110 ? 49.379 9.889 -42.945 1.00 40.88 110 ASP A CA 1
ATOM 876 C C . ASP A 1 110 ? 48.686 11.264 -42.914 1.00 40.88 110 ASP A C 1
ATOM 878 O O . ASP A 1 110 ? 47.932 11.672 -43.791 1.00 40.88 110 ASP A O 1
ATOM 882 N N . ASP A 1 111 ? 49.106 11.953 -41.845 1.00 41.41 111 ASP A N 1
ATOM 883 C CA . ASP A 1 111 ? 49.193 13.388 -41.570 1.00 41.41 111 ASP A CA 1
ATOM 884 C C . ASP A 1 111 ? 47.975 14.157 -41.025 1.00 41.41 111 ASP A C 1
ATOM 886 O O . ASP A 1 111 ? 47.079 14.624 -41.725 1.00 41.41 111 ASP A O 1
ATOM 890 N N . GLU A 1 112 ? 48.001 14.318 -39.691 1.00 44.38 112 GLU A N 1
ATOM 891 C CA . GLU A 1 112 ? 48.185 15.620 -39.020 1.00 44.38 112 GLU A CA 1
ATOM 892 C C . GLU A 1 112 ? 48.065 16.859 -39.929 1.00 44.38 112 GLU A C 1
ATOM 894 O O . GLU A 1 112 ? 48.982 17.148 -40.686 1.00 44.38 112 GLU A O 1
ATOM 899 N N . ASP A 1 113 ? 47.017 17.677 -39.751 1.00 43.22 113 ASP A N 1
ATOM 900 C CA . ASP A 1 113 ? 47.237 19.095 -39.433 1.00 43.22 113 ASP A CA 1
ATOM 901 C C . ASP A 1 113 ? 45.955 19.856 -39.022 1.00 43.22 113 ASP A C 1
ATOM 903 O O . ASP A 1 113 ? 44.916 19.851 -39.679 1.00 43.22 113 ASP A O 1
ATOM 907 N N . ARG A 1 114 ? 46.125 20.628 -37.945 1.00 40.84 114 ARG A N 1
ATOM 908 C CA . ARG A 1 114 ? 45.624 21.999 -37.723 1.00 40.84 114 ARG A CA 1
ATOM 909 C C . ARG A 1 114 ? 44.122 22.338 -37.672 1.00 40.84 114 ARG A C 1
ATOM 911 O O . ARG A 1 114 ? 43.471 22.696 -38.642 1.00 40.84 114 ARG A O 1
ATOM 918 N N . LYS A 1 115 ? 43.749 22.625 -36.417 1.00 41.97 115 LYS A N 1
ATOM 919 C CA . LYS A 1 115 ? 43.441 23.975 -35.877 1.00 41.97 115 LYS A CA 1
ATOM 920 C C . LYS A 1 115 ? 42.251 24.766 -36.450 1.00 41.97 115 LYS A C 1
ATOM 922 O O . LYS A 1 115 ? 42.288 25.300 -37.547 1.00 41.97 115 LYS A O 1
ATOM 927 N N . LYS A 1 116 ? 41.426 25.156 -35.466 1.00 45.19 116 LYS A N 1
ATOM 928 C CA . LYS A 1 116 ? 40.698 26.431 -35.318 1.00 45.19 116 LYS A CA 1
ATOM 929 C C . LYS A 1 116 ? 39.500 26.625 -36.251 1.00 45.19 116 LYS A C 1
ATOM 931 O O . LYS A 1 116 ? 39.664 26.981 -37.405 1.00 45.19 116 LYS A O 1
ATOM 936 N N . GLN A 1 117 ? 38.313 26.667 -35.644 1.00 46.12 117 GLN A N 1
ATOM 937 C CA . GLN A 1 117 ? 37.554 27.921 -35.587 1.00 46.12 117 GLN A CA 1
ATOM 938 C C . GLN A 1 117 ? 36.490 27.887 -34.480 1.00 46.12 117 GLN A C 1
ATOM 940 O O . GLN A 1 117 ? 35.483 27.190 -34.543 1.00 46.12 117 GLN A O 1
ATOM 945 N N . LEU A 1 118 ? 36.764 28.682 -33.445 1.00 46.41 118 LEU A N 1
ATOM 946 C CA . LEU A 1 118 ? 35.803 29.218 -32.492 1.00 46.41 118 LEU A CA 1
ATOM 947 C C . LEU A 1 118 ? 35.026 30.334 -33.195 1.00 46.41 118 LEU A C 1
ATOM 949 O O . LEU A 1 118 ? 35.620 31.346 -33.564 1.00 46.41 118 LEU A O 1
ATOM 953 N N . ALA A 1 119 ? 33.709 30.193 -33.317 1.00 46.97 119 ALA A N 1
ATOM 954 C CA . ALA A 1 119 ? 32.831 31.312 -33.634 1.00 46.97 119 ALA A CA 1
ATOM 955 C C . ALA A 1 119 ? 31.542 31.231 -32.806 1.00 46.97 119 ALA A C 1
ATOM 957 O O . ALA A 1 119 ? 30.653 30.421 -33.049 1.00 46.97 119 ALA A O 1
ATOM 958 N N . LYS A 1 120 ? 31.510 32.101 -31.788 1.00 49.53 120 LYS A N 1
ATOM 959 C CA . LYS A 1 120 ? 30.356 32.693 -31.094 1.00 49.53 120 LYS A CA 1
ATOM 960 C C . LYS A 1 120 ? 28.987 32.343 -31.696 1.00 49.53 120 LYS A C 1
ATOM 962 O O . LYS A 1 120 ? 28.597 32.920 -32.710 1.00 49.53 120 LYS A O 1
ATOM 967 N N . ARG A 1 121 ? 28.185 31.554 -30.972 1.00 38.53 121 ARG A N 1
ATOM 968 C CA . ARG A 1 121 ? 26.726 31.548 -31.141 1.00 38.53 121 ARG A CA 1
ATOM 969 C C . ARG A 1 121 ? 26.070 32.229 -29.942 1.00 38.53 121 ARG A C 1
ATOM 971 O O . ARG A 1 121 ? 26.165 31.778 -28.807 1.00 38.53 121 ARG A O 1
ATOM 978 N N . LYS A 1 122 ? 25.468 33.375 -30.244 1.00 48.22 122 LYS A N 1
ATOM 979 C CA . LYS A 1 122 ? 24.691 34.257 -29.373 1.00 48.22 122 LYS A CA 1
ATOM 980 C C . LYS A 1 122 ? 23.492 33.479 -28.811 1.00 48.22 122 LYS A C 1
ATOM 982 O O . LYS A 1 122 ? 22.707 32.934 -29.582 1.00 48.22 122 LYS A O 1
ATOM 987 N N . VAL A 1 123 ? 23.384 33.419 -27.486 1.00 43.19 123 VAL A N 1
ATOM 988 C CA . VAL A 1 123 ? 22.246 32.841 -26.759 1.00 43.19 123 VAL A CA 1
ATOM 989 C C . VAL A 1 123 ? 21.065 33.802 -26.889 1.00 43.19 123 VAL A C 1
ATOM 991 O O . VAL A 1 123 ? 21.137 34.940 -26.431 1.00 43.19 123 VAL A O 1
ATOM 994 N N . ALA A 1 124 ? 19.999 33.350 -27.546 1.00 48.41 124 ALA A N 1
ATOM 995 C CA . ALA A 1 124 ? 18.666 33.928 -27.438 1.00 48.41 124 ALA A CA 1
ATOM 996 C C . ALA A 1 124 ? 17.810 32.938 -26.637 1.00 48.41 124 ALA A C 1
ATOM 998 O O . ALA A 1 124 ? 17.888 31.732 -26.874 1.00 48.41 124 ALA A O 1
ATOM 999 N N . ALA A 1 125 ? 17.067 33.454 -25.658 1.00 54.00 125 ALA A N 1
ATOM 1000 C CA . ALA A 1 125 ? 16.234 32.676 -24.749 1.00 54.00 125 ALA A CA 1
ATOM 1001 C C . ALA A 1 125 ? 15.214 31.806 -25.513 1.00 54.00 125 ALA A C 1
ATOM 1003 O O . ALA A 1 125 ? 14.619 32.296 -26.478 1.00 54.00 125 ALA A O 1
ATOM 1004 N N . PRO A 1 126 ? 14.979 30.546 -25.106 1.00 50.66 126 PRO A N 1
ATOM 1005 C CA . PRO A 1 126 ? 13.895 29.762 -25.672 1.00 50.66 126 PRO A CA 1
ATOM 1006 C C . PRO A 1 126 ? 12.565 30.271 -25.107 1.00 50.66 126 PRO A C 1
ATOM 1008 O O . PRO A 1 126 ? 12.340 30.256 -23.900 1.00 50.66 126 PRO A O 1
ATOM 1011 N N . ALA A 1 127 ? 11.694 30.743 -25.997 1.00 47.50 127 ALA A N 1
ATOM 1012 C CA . ALA A 1 127 ? 10.274 30.862 -25.710 1.00 47.50 127 ALA A CA 1
ATOM 1013 C C . ALA A 1 127 ? 9.664 29.454 -25.711 1.00 47.50 127 ALA A C 1
ATOM 1015 O O . ALA A 1 127 ? 9.926 28.673 -26.630 1.00 47.50 127 ALA A O 1
ATOM 1016 N N . ASP A 1 128 ? 8.860 29.150 -24.695 1.00 37.66 128 ASP A N 1
ATOM 1017 C CA . ASP A 1 128 ? 8.112 27.900 -24.571 1.00 37.66 128 ASP A CA 1
ATOM 1018 C C . ASP A 1 128 ? 7.128 27.750 -25.739 1.00 37.66 128 ASP A C 1
ATOM 1020 O O . ASP A 1 128 ? 6.024 28.301 -25.750 1.00 37.66 128 ASP A O 1
ATOM 1024 N N . ILE A 1 129 ? 7.539 26.995 -26.757 1.00 39.03 129 ILE A N 1
ATOM 1025 C CA . ILE A 1 129 ? 6.653 26.547 -27.826 1.00 39.03 129 ILE A CA 1
ATOM 1026 C C . ILE A 1 129 ? 5.868 25.361 -27.270 1.00 39.03 129 ILE A C 1
ATOM 1028 O O . ILE A 1 129 ? 6.351 24.230 -27.245 1.00 39.03 129 ILE A O 1
ATOM 1032 N N . ILE A 1 130 ? 4.636 25.626 -26.837 1.00 45.75 130 ILE A N 1
ATOM 1033 C CA . ILE A 1 130 ? 3.629 24.596 -26.580 1.00 45.75 130 ILE A CA 1
ATOM 1034 C C . ILE A 1 130 ? 3.340 23.914 -27.922 1.00 45.75 130 ILE A C 1
ATOM 1036 O O . ILE A 1 130 ? 2.575 24.417 -28.748 1.00 45.75 130 ILE A O 1
ATOM 1040 N N . SER A 1 131 ? 4.008 22.788 -28.179 1.00 45.03 131 SER A N 1
ATOM 1041 C CA . SER A 1 131 ? 3.778 21.998 -29.383 1.00 45.03 131 SER A CA 1
ATOM 1042 C C . SER A 1 131 ? 2.417 21.317 -29.302 1.00 45.03 131 SER A C 1
ATOM 1044 O O . SER A 1 131 ? 2.103 20.642 -28.322 1.00 45.03 131 SER A O 1
ATOM 1046 N N . SER A 1 132 ? 1.622 21.477 -30.354 1.00 39.62 132 SER A N 1
ATOM 1047 C CA . SER A 1 132 ? 0.325 20.826 -30.530 1.00 39.62 132 SER A CA 1
ATOM 1048 C C . SER A 1 132 ? 0.484 19.296 -30.493 1.00 39.62 132 SER A C 1
ATOM 1050 O O . SER A 1 132 ? 1.458 18.791 -31.062 1.00 39.62 132 SER A O 1
ATOM 1052 N N . PRO A 1 133 ? -0.450 18.533 -29.892 1.00 43.41 133 PRO A N 1
ATOM 1053 C CA . PRO A 1 133 ? -0.343 17.081 -29.877 1.00 43.41 133 PRO A CA 1
ATOM 1054 C C . PRO A 1 133 ? -0.460 16.552 -31.309 1.00 43.41 133 PRO A C 1
ATOM 1056 O O . PRO A 1 133 ? -1.501 16.686 -31.955 1.00 43.41 133 PRO A O 1
ATOM 1059 N N . LYS A 1 134 ? 0.626 15.965 -31.821 1.00 42.28 134 LYS A N 1
ATOM 1060 C CA . LYS A 1 134 ? 0.602 15.181 -33.058 1.00 42.28 134 LYS A CA 1
ATOM 1061 C C . LYS A 1 134 ? -0.299 13.966 -32.839 1.00 42.28 134 LYS A C 1
ATOM 1063 O O . LYS A 1 134 ? -0.146 13.256 -31.850 1.00 42.28 134 LYS A O 1
ATOM 1068 N N . ALA A 1 135 ? -1.201 13.708 -33.780 1.00 49.34 135 ALA A N 1
ATOM 1069 C CA . ALA A 1 135 ? -1.906 12.436 -33.857 1.00 49.34 135 ALA A CA 1
ATOM 1070 C C . ALA A 1 135 ? -0.882 11.331 -34.181 1.00 49.34 135 ALA A C 1
ATOM 1072 O O . ALA A 1 135 ? -0.260 11.361 -35.244 1.00 49.34 135 ALA A O 1
ATOM 1073 N N . VAL A 1 136 ? -0.659 10.404 -33.246 1.00 41.34 136 VAL A N 1
ATOM 1074 C CA . VAL A 1 136 ? 0.330 9.316 -33.350 1.00 41.34 136 VAL A CA 1
ATOM 1075 C C . VAL A 1 136 ? -0.369 7.976 -33.111 1.00 41.34 136 VAL A C 1
ATOM 1077 O O . VAL A 1 136 ? -1.231 7.863 -32.244 1.00 41.34 136 VAL A O 1
ATOM 1080 N N . GLY A 1 137 ? -0.021 6.980 -33.931 1.00 47.09 137 GLY A N 1
ATOM 1081 C CA . GLY A 1 137 ? -0.617 5.644 -33.944 1.00 47.09 137 GLY A CA 1
ATOM 1082 C C . GLY A 1 137 ? -0.420 4.846 -32.650 1.00 47.09 137 GLY A C 1
ATOM 1083 O O . GLY A 1 137 ? 0.525 5.056 -31.892 1.00 47.09 137 GLY A O 1
ATOM 1084 N N . ALA A 1 138 ? -1.329 3.897 -32.434 1.00 48.34 138 ALA A N 1
ATOM 1085 C CA . ALA A 1 138 ? -1.606 3.187 -31.184 1.00 48.34 138 ALA A CA 1
ATOM 1086 C C . ALA A 1 138 ? -0.514 2.230 -30.644 1.00 48.34 138 ALA A C 1
ATOM 1088 O O . ALA A 1 138 ? -0.843 1.360 -29.844 1.00 48.34 138 ALA A O 1
ATOM 1089 N N . SER A 1 139 ? 0.759 2.332 -31.049 1.00 48.62 139 SER A N 1
ATOM 1090 C CA . SER A 1 139 ? 1.761 1.297 -30.719 1.00 48.62 139 SER A CA 1
ATOM 1091 C C . SER A 1 139 ? 2.940 1.717 -29.836 1.00 48.62 139 SER A C 1
ATOM 1093 O O . SER A 1 139 ? 3.831 0.895 -29.648 1.00 48.62 139 SER A O 1
ATOM 1095 N N . ALA A 1 140 ? 3.009 2.943 -29.305 1.00 50.28 140 ALA A N 1
ATOM 1096 C CA . ALA A 1 140 ? 4.169 3.343 -28.487 1.00 50.28 140 ALA A CA 1
ATOM 1097 C C . ALA A 1 140 ? 3.925 4.521 -27.527 1.00 50.28 140 ALA A C 1
ATOM 1099 O O . ALA A 1 140 ? 4.876 5.189 -27.127 1.00 50.28 140 ALA A O 1
ATOM 1100 N N . VAL A 1 141 ? 2.673 4.830 -27.180 1.00 57.97 141 VAL A N 1
ATOM 1101 C CA . VAL A 1 141 ? 2.423 5.863 -26.167 1.00 57.97 141 VAL A CA 1
ATOM 1102 C C . VAL A 1 141 ? 2.551 5.197 -24.806 1.00 57.97 141 VAL A C 1
ATOM 1104 O O . VAL A 1 141 ? 1.696 4.394 -24.441 1.00 57.97 141 VAL A O 1
ATOM 1107 N N . ASP A 1 142 ? 3.631 5.511 -24.089 1.00 55.41 142 ASP A N 1
ATOM 1108 C CA . ASP A 1 142 ? 3.737 5.223 -22.661 1.00 55.41 142 ASP A CA 1
ATOM 1109 C C . ASP A 1 142 ? 2.491 5.814 -21.974 1.00 55.41 142 ASP A C 1
ATOM 1111 O O . ASP A 1 142 ? 2.329 7.042 -21.973 1.00 55.41 142 ASP A O 1
ATOM 1115 N N . PRO A 1 143 ? 1.580 4.985 -21.428 1.00 54.56 143 PRO A N 1
ATOM 1116 C CA . PRO A 1 143 ? 0.362 5.476 -20.790 1.00 54.56 143 PRO A CA 1
ATOM 1117 C C . PRO A 1 143 ? 0.664 6.344 -19.559 1.00 54.56 143 PRO A C 1
ATOM 1119 O O . PRO A 1 143 ? -0.214 7.076 -19.104 1.00 54.56 143 PRO A O 1
ATOM 1122 N N . PHE A 1 144 ? 1.900 6.307 -19.051 1.00 54.62 144 PHE A N 1
ATOM 1123 C CA . PHE A 1 144 ? 2.386 7.144 -17.961 1.00 54.62 144 PHE A CA 1
ATOM 1124 C C . PHE A 1 144 ? 3.139 8.390 -18.442 1.00 54.62 144 PHE A C 1
ATOM 1126 O O . PHE A 1 144 ? 3.307 9.321 -17.661 1.00 54.62 144 PHE A O 1
ATOM 1133 N N . GLY A 1 145 ? 3.502 8.483 -19.726 1.00 58.44 145 GLY A N 1
ATOM 1134 C CA . GLY A 1 145 ? 4.179 9.654 -20.301 1.00 58.44 145 GLY A CA 1
ATOM 1135 C C . GLY A 1 145 ? 3.302 10.913 -20.362 1.00 58.44 145 GLY A C 1
ATOM 1136 O O . GLY A 1 145 ? 3.812 12.019 -20.531 1.00 58.44 145 GLY A O 1
ATOM 1137 N N . ILE A 1 146 ? 1.981 10.755 -20.211 1.00 56.47 146 ILE A N 1
ATOM 1138 C CA . ILE A 1 146 ? 1.023 11.863 -20.059 1.00 56.47 146 ILE A CA 1
ATOM 1139 C C . ILE A 1 146 ? 0.864 12.328 -18.610 1.00 56.47 146 ILE A C 1
ATOM 1141 O O . ILE A 1 146 ? 0.262 13.380 -18.379 1.00 56.47 146 ILE A O 1
ATOM 1145 N N . LEU A 1 147 ? 1.344 11.554 -17.631 1.00 53.94 147 LEU A N 1
ATOM 1146 C CA . LEU A 1 147 ? 1.317 12.014 -16.254 1.00 53.94 147 LEU A CA 1
ATOM 1147 C C . LEU A 1 147 ? 2.336 13.151 -16.131 1.00 53.94 147 LEU A C 1
ATOM 1149 O O . LEU A 1 147 ? 3.433 13.049 -16.688 1.00 53.94 147 LEU A O 1
ATOM 1153 N N . PRO A 1 148 ? 1.981 14.263 -15.456 1.00 54.16 148 PRO A N 1
ATOM 1154 C CA . PRO A 1 148 ? 2.946 15.321 -15.194 1.00 54.16 148 PRO A CA 1
ATOM 1155 C C . PRO A 1 148 ? 4.163 14.671 -14.556 1.00 54.16 148 PRO A C 1
ATOM 1157 O O . PRO A 1 148 ? 3.970 13.808 -13.703 1.00 54.16 148 PRO A O 1
ATOM 1160 N N . ASN A 1 149 ? 5.369 15.048 -15.000 1.00 55.28 149 ASN A N 1
ATOM 1161 C CA . ASN A 1 149 ? 6.618 14.504 -14.473 1.00 55.28 149 ASN A CA 1
ATOM 1162 C C . ASN A 1 149 ? 6.489 14.448 -12.948 1.00 55.28 149 ASN A C 1
ATOM 1164 O O . ASN A 1 149 ? 6.382 15.502 -12.309 1.00 55.28 149 ASN A O 1
ATOM 1168 N N . ILE A 1 150 ? 6.339 13.231 -12.409 1.00 57.09 150 ILE A N 1
ATOM 1169 C CA . ILE A 1 150 ? 6.014 12.983 -11.002 1.00 57.09 150 ILE A CA 1
ATOM 1170 C C . ILE A 1 150 ? 7.318 13.151 -10.231 1.00 57.09 150 ILE A C 1
ATOM 1172 O O . ILE A 1 150 ? 7.850 12.241 -9.612 1.00 57.09 150 ILE A O 1
ATOM 1176 N N . ASP A 1 151 ? 7.896 14.334 -10.359 1.00 55.69 151 ASP A N 1
ATOM 1177 C CA . ASP A 1 151 ? 9.143 14.673 -9.731 1.00 55.69 151 ASP A CA 1
ATOM 1178 C C . ASP A 1 151 ? 8.885 14.783 -8.224 1.00 55.69 151 ASP A C 1
ATOM 1180 O O . ASP A 1 151 ? 7.761 15.037 -7.767 1.00 55.69 151 ASP A O 1
ATOM 1184 N N . LYS A 1 152 ? 9.946 14.668 -7.430 1.00 55.88 152 LYS A N 1
ATOM 1185 C CA . LYS A 1 152 ? 9.935 14.846 -5.967 1.00 55.88 152 LYS A CA 1
ATOM 1186 C C . LYS A 1 152 ? 9.248 16.143 -5.499 1.00 55.88 152 LYS A C 1
ATOM 1188 O O . LYS A 1 152 ? 8.922 16.267 -4.323 1.00 55.88 152 LYS A O 1
ATOM 1193 N N . TYR A 1 153 ? 9.029 17.094 -6.410 1.00 54.41 153 TYR A N 1
ATOM 1194 C CA . TYR A 1 153 ? 8.345 18.373 -6.215 1.00 54.41 153 TYR A CA 1
ATOM 1195 C C . TYR A 1 153 ? 6.806 18.308 -6.260 1.00 54.41 153 TYR A C 1
ATOM 1197 O O . TYR A 1 153 ? 6.155 19.285 -5.890 1.00 54.41 153 TYR A O 1
ATOM 1205 N N . ALA A 1 154 ? 6.203 17.199 -6.703 1.00 58.12 154 ALA A N 1
ATOM 1206 C CA . ALA A 1 154 ? 4.754 16.998 -6.594 1.00 58.12 154 ALA A CA 1
ATOM 1207 C C . ALA A 1 154 ? 4.325 16.801 -5.128 1.00 58.12 154 ALA A C 1
ATOM 1209 O O . ALA A 1 154 ? 3.232 17.208 -4.725 1.00 58.12 154 ALA A O 1
ATOM 1210 N N . ASP A 1 155 ? 5.217 16.234 -4.315 1.00 54.22 155 ASP A N 1
ATOM 1211 C CA . ASP A 1 155 ? 5.033 16.108 -2.878 1.00 54.22 155 ASP A CA 1
ATOM 1212 C C . ASP A 1 155 ? 4.992 17.486 -2.204 1.00 54.22 155 ASP A C 1
ATOM 1214 O O . ASP A 1 155 ? 5.898 18.300 -2.374 1.00 54.22 155 ASP A O 1
ATOM 1218 N N . LYS A 1 156 ? 3.937 17.749 -1.422 1.00 62.44 156 LYS A N 1
ATOM 1219 C CA . LYS A 1 156 ? 3.684 19.030 -0.726 1.00 62.44 156 LYS A CA 1
ATOM 1220 C C . LYS A 1 156 ? 3.408 20.234 -1.632 1.00 62.44 156 LYS A C 1
ATOM 1222 O O . LYS A 1 156 ? 3.387 21.370 -1.149 1.00 62.44 156 LYS A O 1
ATOM 1227 N N . SER A 1 157 ? 3.141 20.026 -2.922 1.00 63.34 157 SER A N 1
ATOM 1228 C CA . SER A 1 157 ? 2.615 21.106 -3.755 1.00 63.34 157 SER A CA 1
ATOM 1229 C C . SER A 1 157 ? 1.285 21.595 -3.179 1.00 63.34 157 SER A C 1
ATOM 1231 O O . SER A 1 157 ? 0.375 20.810 -2.912 1.00 63.34 157 SER A O 1
ATOM 1233 N N . LYS A 1 158 ? 1.140 22.918 -3.043 1.00 63.34 158 LYS A N 1
ATOM 1234 C CA . LYS A 1 158 ? -0.106 23.577 -2.607 1.00 63.34 158 LYS A CA 1
ATOM 1235 C C . LYS A 1 158 ? -1.296 23.224 -3.513 1.00 63.34 158 LYS A C 1
ATOM 1237 O O . LYS A 1 158 ? -2.442 23.405 -3.124 1.00 63.34 158 LYS A O 1
ATOM 1242 N N . HIS A 1 159 ? -1.006 22.730 -4.718 1.00 62.19 159 HIS A N 1
ATOM 1243 C CA . HIS A 1 159 ? -1.974 22.310 -5.724 1.00 62.19 159 HIS A CA 1
ATOM 1244 C C . HIS A 1 159 ? -2.198 20.790 -5.771 1.00 62.19 159 HIS A C 1
ATOM 1246 O O . HIS A 1 159 ? -3.025 20.348 -6.557 1.00 62.19 159 HIS A O 1
ATOM 1252 N N . ALA A 1 160 ? -1.486 19.981 -4.976 1.00 59.47 160 ALA A N 1
ATOM 1253 C CA . ALA A 1 160 ? -1.680 18.526 -4.955 1.00 59.47 160 ALA A CA 1
ATOM 1254 C C . ALA A 1 160 ? -2.956 18.118 -4.196 1.00 59.47 160 ALA A C 1
ATOM 1256 O O . ALA A 1 160 ? -3.579 17.111 -4.520 1.00 59.47 160 ALA A O 1
ATOM 1257 N N . LEU A 1 161 ? -3.384 18.933 -3.228 1.00 56.47 161 LEU A N 1
ATOM 1258 C CA . LEU A 1 161 ? -4.593 18.721 -2.431 1.00 56.47 161 LEU A CA 1
ATOM 1259 C C . LEU A 1 161 ? -5.744 19.572 -2.980 1.00 56.47 161 LEU A C 1
ATOM 1261 O O . LEU A 1 161 ? -6.204 20.516 -2.340 1.00 56.47 161 LEU A O 1
ATOM 1265 N N . ILE A 1 162 ? -6.188 19.282 -4.203 1.00 56.22 162 ILE A N 1
ATOM 1266 C CA . ILE A 1 162 ? -7.431 19.873 -4.709 1.00 56.22 162 ILE A CA 1
ATOM 1267 C C . ILE A 1 162 ? -8.594 19.132 -4.033 1.00 56.22 162 ILE A C 1
ATOM 1269 O O . ILE A 1 162 ? -8.660 17.907 -4.159 1.00 56.22 162 ILE A O 1
ATOM 1273 N N . PRO A 1 163 ? -9.521 19.834 -3.357 1.00 52.81 163 PRO A N 1
ATOM 1274 C CA . PRO A 1 163 ? -10.746 19.231 -2.851 1.00 52.81 163 PRO A CA 1
ATOM 1275 C C . PRO A 1 163 ? -11.652 18.900 -4.043 1.00 52.81 163 PRO A C 1
ATOM 1277 O O . PRO A 1 163 ? -12.433 19.729 -4.508 1.00 52.81 163 PRO A O 1
ATOM 1280 N N . PHE A 1 164 ? -11.516 17.701 -4.600 1.00 55.78 164 PHE A N 1
ATOM 1281 C CA . PHE A 1 164 ? -12.492 17.162 -5.538 1.00 55.78 164 PHE A CA 1
ATOM 1282 C C . PHE A 1 164 ? -13.701 16.614 -4.760 1.00 55.78 164 PHE A C 1
ATOM 1284 O O . PHE A 1 164 ? -13.648 16.336 -3.565 1.00 55.78 164 PHE A O 1
ATOM 1291 N N . GLN A 1 165 ? -14.833 16.420 -5.431 1.00 53.88 165 GLN A N 1
ATOM 1292 C CA . GLN A 1 165 ? -15.881 15.550 -4.894 1.00 53.88 165 GLN A CA 1
ATOM 1293 C C . GLN A 1 165 ? -15.383 14.103 -5.053 1.00 53.88 165 GLN A C 1
ATOM 1295 O O . GLN A 1 165 ? -15.537 13.485 -6.100 1.00 53.88 165 GLN A O 1
ATOM 1300 N N . HIS A 1 166 ? -14.636 13.628 -4.052 1.00 54.47 166 HIS A N 1
ATOM 1301 C CA . HIS A 1 166 ? -13.777 12.435 -4.124 1.00 54.47 166 HIS A CA 1
ATOM 1302 C C . HIS A 1 166 ? -14.489 11.109 -3.846 1.00 54.47 166 HIS A C 1
ATOM 1304 O O . HIS A 1 166 ? -13.851 10.052 -3.883 1.00 54.47 166 HIS A O 1
ATOM 1310 N N . GLU A 1 167 ? -15.770 11.143 -3.498 1.00 58.12 167 GLU A N 1
ATOM 1311 C CA . GLU A 1 167 ? -16.494 9.947 -3.094 1.00 58.12 167 GLU A CA 1
ATOM 1312 C C . GLU A 1 167 ? -16.603 9.001 -4.299 1.00 58.12 167 GLU A C 1
ATOM 1314 O O . GLU A 1 167 ? -17.299 9.278 -5.272 1.00 58.12 167 GLU A O 1
ATOM 1319 N N . ASN A 1 168 ? -15.871 7.883 -4.227 1.00 63.66 168 ASN A N 1
ATOM 1320 C CA . ASN A 1 168 ? -15.874 6.748 -5.164 1.00 63.66 168 ASN A CA 1
ATOM 1321 C C . ASN A 1 168 ? -14.941 6.801 -6.382 1.00 63.66 168 ASN A C 1
ATOM 1323 O O . ASN A 1 168 ? -15.046 5.929 -7.244 1.00 63.66 168 ASN A O 1
ATOM 1327 N N . THR A 1 169 ? -13.978 7.723 -6.456 1.00 74.50 169 THR A N 1
ATOM 1328 C CA . THR A 1 169 ? -12.907 7.607 -7.468 1.00 74.50 169 THR A CA 1
ATOM 1329 C C . THR A 1 169 ? -11.663 6.945 -6.881 1.00 74.50 169 THR A C 1
ATOM 1331 O O . THR A 1 169 ? -11.347 7.120 -5.704 1.00 74.50 169 THR A O 1
ATOM 1334 N N . VAL A 1 170 ? -10.931 6.185 -7.704 1.00 71.75 170 VAL A N 1
ATOM 1335 C CA . VAL A 1 170 ? -9.650 5.571 -7.305 1.00 71.75 170 VAL A CA 1
ATOM 1336 C C . VAL A 1 170 ? -8.653 6.653 -6.881 1.00 71.75 170 VAL A C 1
ATOM 1338 O O . VAL A 1 170 ? -8.097 6.572 -5.791 1.00 71.75 170 VAL A O 1
ATOM 1341 N N . LEU A 1 171 ? -8.527 7.720 -7.680 1.00 74.31 171 LEU A N 1
ATOM 1342 C CA . LEU A 1 171 ? -7.688 8.880 -7.362 1.00 74.31 171 LEU A CA 1
ATOM 1343 C C . LEU A 1 171 ? -8.152 9.599 -6.093 1.00 74.31 171 LEU A C 1
ATOM 1345 O O . LEU A 1 171 ? -7.329 9.977 -5.269 1.00 74.31 171 LEU A O 1
ATOM 1349 N N . GLY A 1 172 ? -9.466 9.741 -5.903 1.00 78.56 172 GLY A N 1
ATOM 1350 C CA . GLY A 1 172 ? -10.036 10.295 -4.682 1.00 78.56 172 GLY A CA 1
ATOM 1351 C C . GLY A 1 172 ? -9.630 9.487 -3.458 1.00 78.56 172 GLY A C 1
ATOM 1352 O O . GLY A 1 172 ? -9.108 10.061 -2.516 1.00 78.56 172 GLY A O 1
ATOM 1353 N N . ASN A 1 173 ? -9.786 8.160 -3.495 1.00 74.94 173 ASN A N 1
ATOM 1354 C CA . ASN A 1 173 ? -9.357 7.274 -2.410 1.00 74.94 173 ASN A CA 1
ATOM 1355 C C . ASN A 1 173 ? -7.846 7.312 -2.159 1.00 74.94 173 ASN A C 1
ATOM 1357 O O . ASN A 1 173 ? -7.431 7.240 -1.005 1.00 74.94 173 ASN A O 1
ATOM 1361 N N . MET A 1 174 ? -7.041 7.441 -3.213 1.00 76.81 174 MET A N 1
ATOM 1362 C CA . MET A 1 174 ? -5.585 7.548 -3.114 1.00 76.81 174 MET A CA 1
ATOM 1363 C C . MET A 1 174 ? -5.133 8.909 -2.570 1.00 76.81 174 MET A C 1
ATOM 1365 O O . MET A 1 174 ? -4.120 8.977 -1.887 1.00 76.81 174 MET A O 1
ATOM 1369 N N . ALA A 1 175 ? -5.901 9.976 -2.779 1.00 81.25 175 ALA A N 1
ATOM 1370 C CA . ALA A 1 175 ? -5.599 11.315 -2.272 1.00 81.25 175 ALA A CA 1
ATOM 1371 C C . ALA A 1 175 ? -6.190 11.613 -0.876 1.00 81.25 175 ALA A C 1
ATOM 1373 O O . ALA A 1 175 ? -6.042 12.730 -0.386 1.00 81.25 175 ALA A O 1
ATOM 1374 N N . LYS A 1 176 ? -6.866 10.651 -0.223 1.00 84.81 176 LYS A N 1
ATOM 1375 C CA . LYS A 1 176 ? -7.528 10.876 1.081 1.00 84.81 176 LYS A CA 1
ATOM 1376 C C . LYS A 1 176 ? -6.560 11.155 2.228 1.00 84.81 176 LYS A C 1
ATOM 1378 O O . LYS A 1 176 ? -6.928 11.847 3.171 1.00 84.81 176 LYS A O 1
ATOM 1383 N N . SER A 1 177 ? -5.351 10.607 2.173 1.00 90.44 177 SER A N 1
ATOM 1384 C CA . SER A 1 177 ? -4.312 10.865 3.163 1.00 90.44 177 SER A CA 1
ATOM 1385 C C . SER A 1 177 ? -2.946 11.000 2.500 1.00 90.44 177 SER A C 1
ATOM 1387 O O . SER A 1 177 ? -2.721 10.516 1.389 1.00 90.44 177 SER A O 1
ATOM 1389 N N . GLU A 1 178 ? -2.013 11.645 3.201 1.00 91.00 178 GLU A N 1
ATOM 1390 C CA . GLU A 1 178 ? -0.610 11.715 2.775 1.00 91.00 178 GLU A CA 1
ATOM 1391 C C . GLU A 1 178 ? -0.035 10.310 2.552 1.00 91.00 178 GLU A C 1
ATOM 1393 O O . GLU A 1 178 ? 0.625 10.071 1.545 1.00 91.00 178 GLU A O 1
ATOM 1398 N N . LEU A 1 179 ? -0.373 9.358 3.429 1.00 94.12 179 LEU A N 1
ATOM 1399 C CA . LEU A 1 179 ? 0.052 7.967 3.313 1.00 94.12 179 LEU A CA 1
ATOM 1400 C C . LEU A 1 179 ? -0.428 7.324 2.003 1.00 94.12 179 LEU A C 1
ATOM 1402 O O . LEU A 1 179 ? 0.375 6.764 1.256 1.00 94.12 179 LEU A O 1
ATOM 1406 N N . THR A 1 180 ? -1.728 7.404 1.702 1.00 90.94 180 THR A N 1
ATOM 14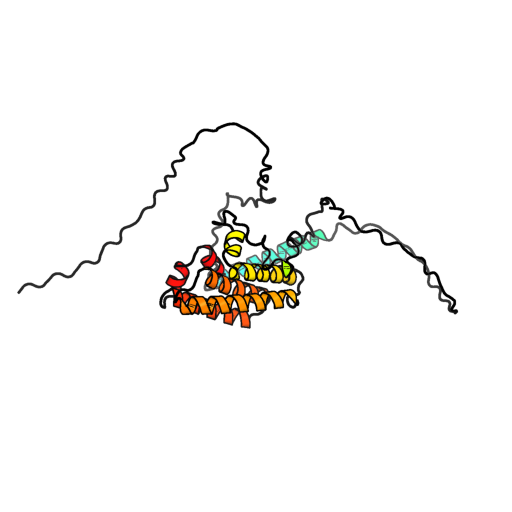07 C CA . THR A 1 180 ? -2.263 6.799 0.472 1.00 90.94 180 THR A CA 1
ATOM 1408 C C . THR A 1 180 ? -1.729 7.491 -0.776 1.00 90.94 180 THR A C 1
ATOM 1410 O O . THR A 1 180 ? -1.548 6.836 -1.801 1.00 90.94 180 THR A O 1
ATOM 1413 N N . PHE A 1 181 ? -1.436 8.791 -0.683 1.00 90.88 181 PHE A N 1
ATOM 1414 C CA . PHE A 1 181 ? -0.897 9.562 -1.793 1.00 90.88 181 PHE A CA 1
ATOM 1415 C C . PHE A 1 181 ? 0.555 9.179 -2.082 1.00 90.88 181 PHE A C 1
ATOM 1417 O O . PHE A 1 181 ? 0.879 8.835 -3.214 1.00 90.88 181 PHE A O 1
ATOM 1424 N N . VAL A 1 182 ? 1.418 9.154 -1.061 1.00 93.44 182 VAL A N 1
ATOM 1425 C CA . VAL A 1 182 ? 2.822 8.731 -1.200 1.00 93.44 182 VAL A CA 1
ATOM 1426 C C . VAL A 1 182 ? 2.909 7.313 -1.763 1.00 93.44 182 VAL A C 1
ATOM 1428 O O . VAL A 1 182 ? 3.714 7.057 -2.659 1.00 93.44 182 VAL A O 1
ATOM 1431 N N . LEU A 1 183 ? 2.042 6.411 -1.301 1.00 93.81 183 LEU A N 1
ATOM 1432 C CA . LEU A 1 183 ? 2.020 5.044 -1.799 1.00 93.81 183 LEU A CA 1
ATOM 1433 C C . LEU A 1 183 ? 1.525 4.942 -3.246 1.00 93.81 183 LEU A C 1
ATOM 1435 O O . LEU A 1 183 ? 2.016 4.112 -4.007 1.00 93.81 183 LEU A O 1
ATOM 1439 N N . TRP A 1 184 ? 0.581 5.791 -3.653 1.00 91.62 184 TRP A N 1
ATOM 1440 C CA . TRP A 1 184 ? 0.175 5.876 -5.053 1.00 91.62 184 TRP A CA 1
ATOM 1441 C C . TRP A 1 184 ? 1.328 6.331 -5.957 1.00 91.62 184 TRP A C 1
ATOM 1443 O O . TRP A 1 184 ? 1.509 5.771 -7.041 1.00 91.62 184 TRP A O 1
ATOM 1453 N N . LEU A 1 185 ? 2.143 7.290 -5.504 1.00 92.69 185 LEU A N 1
ATOM 1454 C CA . LEU A 1 185 ? 3.343 7.706 -6.235 1.00 92.69 185 LEU A CA 1
ATOM 1455 C C . LEU A 1 185 ? 4.336 6.541 -6.354 1.00 92.69 185 LEU A C 1
ATOM 1457 O O . LEU A 1 185 ? 4.798 6.252 -7.455 1.00 92.69 185 LEU A O 1
ATOM 1461 N N . TYR A 1 186 ? 4.579 5.807 -5.261 1.00 95.25 186 TYR A N 1
ATOM 1462 C CA . TYR A 1 186 ? 5.401 4.593 -5.285 1.00 95.25 186 TYR A CA 1
ATOM 1463 C C . TYR A 1 186 ? 4.880 3.549 -6.281 1.00 95.25 186 TYR A C 1
ATOM 1465 O O . TYR A 1 186 ? 5.639 3.079 -7.127 1.00 95.25 186 TYR A O 1
ATOM 1473 N N . ALA A 1 187 ? 3.583 3.231 -6.234 1.00 93.44 187 ALA A N 1
ATOM 1474 C CA . ALA A 1 187 ? 2.953 2.283 -7.149 1.00 93.44 187 ALA A CA 1
ATOM 1475 C C . ALA A 1 187 ? 3.049 2.738 -8.618 1.00 93.44 187 ALA A C 1
ATOM 1477 O O . ALA A 1 187 ? 3.237 1.926 -9.518 1.00 93.44 187 ALA A O 1
ATOM 1478 N N . THR A 1 188 ? 2.954 4.042 -8.875 1.00 92.56 188 THR A N 1
ATOM 1479 C CA . THR A 1 188 ? 3.074 4.583 -10.233 1.00 92.56 188 THR A CA 1
ATOM 1480 C C . THR A 1 188 ? 4.500 4.438 -10.758 1.00 92.56 188 THR A C 1
ATOM 1482 O O . THR A 1 188 ? 4.698 3.941 -11.865 1.00 92.56 188 THR A O 1
ATOM 1485 N N . VAL A 1 189 ? 5.496 4.815 -9.953 1.00 94.69 189 VAL A N 1
ATOM 1486 C CA . VAL A 1 189 ? 6.915 4.735 -10.326 1.00 94.69 189 VAL A CA 1
ATOM 1487 C C . VAL A 1 189 ? 7.357 3.282 -10.511 1.00 94.69 189 VAL A C 1
ATOM 1489 O O . VAL A 1 189 ? 8.012 2.973 -11.502 1.00 94.69 189 VAL A O 1
ATOM 1492 N N . ILE A 1 190 ? 6.948 2.366 -9.625 1.00 95.94 190 ILE A N 1
ATOM 1493 C CA . ILE A 1 190 ? 7.331 0.952 -9.740 1.00 95.94 190 ILE A CA 1
ATOM 1494 C C . ILE A 1 190 ? 6.708 0.275 -10.966 1.00 95.94 190 ILE A C 1
ATOM 1496 O O . ILE A 1 190 ? 7.376 -0.528 -11.609 1.00 95.94 190 ILE A O 1
ATOM 1500 N N . ILE A 1 191 ? 5.462 0.610 -11.327 1.00 93.94 191 ILE A N 1
ATOM 1501 C CA . ILE A 1 191 ? 4.822 0.093 -12.546 1.00 93.94 191 ILE A CA 1
ATOM 1502 C C . ILE A 1 191 ? 5.519 0.655 -13.781 1.00 93.94 191 ILE A C 1
ATOM 1504 O O . ILE A 1 191 ? 5.879 -0.116 -14.668 1.00 93.94 191 ILE A O 1
ATOM 1508 N N . ARG A 1 192 ? 5.746 1.973 -13.826 1.00 94.81 192 ARG A N 1
ATOM 1509 C CA . ARG A 1 192 ? 6.437 2.647 -14.933 1.00 94.81 192 ARG A CA 1
ATOM 1510 C C . ARG A 1 192 ? 7.815 2.030 -15.176 1.00 94.81 192 ARG A C 1
ATOM 1512 O O . ARG A 1 192 ? 8.102 1.586 -16.284 1.00 94.81 192 ARG A O 1
ATOM 1519 N N . ASP A 1 193 ? 8.644 1.947 -14.141 1.00 94.75 193 ASP A N 1
ATOM 1520 C CA . ASP A 1 193 ? 10.016 1.454 -14.272 1.00 94.75 193 ASP A CA 1
ATOM 1521 C C . ASP A 1 193 ? 10.053 -0.074 -14.464 1.00 94.75 193 ASP A C 1
ATOM 1523 O O . ASP A 1 193 ? 10.863 -0.598 -15.232 1.00 94.75 193 ASP A O 1
ATOM 1527 N N . GLY A 1 194 ? 9.098 -0.795 -13.870 1.00 94.19 194 GLY A N 1
ATOM 1528 C CA . GLY A 1 194 ? 8.888 -2.224 -14.094 1.00 94.19 194 GLY A CA 1
ATOM 1529 C C . GLY A 1 194 ? 8.502 -2.564 -15.534 1.00 94.19 194 GLY A C 1
ATOM 1530 O O . GLY A 1 194 ? 8.998 -3.545 -16.086 1.00 94.19 194 GLY A O 1
ATOM 1531 N N . MET A 1 195 ? 7.690 -1.729 -16.192 1.00 92.69 195 MET A N 1
ATOM 1532 C CA . MET A 1 195 ? 7.379 -1.867 -17.623 1.00 92.69 195 MET A CA 1
ATOM 1533 C C . MET A 1 195 ? 8.605 -1.655 -18.519 1.00 92.69 195 MET A C 1
ATOM 1535 O O . MET A 1 195 ? 8.669 -2.221 -19.609 1.00 92.69 195 MET A O 1
ATOM 1539 N N . LEU A 1 196 ? 9.593 -0.890 -18.051 1.00 94.25 196 LEU A N 1
ATOM 1540 C CA . LEU A 1 196 ? 10.898 -0.743 -18.701 1.00 94.25 196 LEU A CA 1
ATOM 1541 C C . LEU A 1 196 ? 11.877 -1.872 -18.327 1.00 94.25 196 LEU A C 1
ATOM 1543 O O . LEU A 1 196 ? 13.011 -1.884 -18.804 1.00 94.25 196 LEU A O 1
ATOM 1547 N N . GLY A 1 197 ? 11.455 -2.822 -17.485 1.00 94.25 197 GLY A N 1
ATOM 1548 C CA . GLY A 1 197 ? 12.269 -3.941 -17.016 1.00 94.25 197 GLY A CA 1
ATOM 1549 C C . GLY A 1 197 ? 13.312 -3.560 -15.963 1.00 94.25 197 GLY A C 1
ATOM 1550 O O . GLY A 1 197 ? 14.259 -4.318 -15.759 1.00 94.25 197 GLY A O 1
ATOM 1551 N N . ASN A 1 198 ? 13.175 -2.405 -15.302 1.00 95.31 198 ASN A N 1
ATOM 1552 C CA . ASN A 1 198 ? 14.143 -1.924 -14.321 1.00 95.31 198 ASN A CA 1
ATOM 1553 C C . ASN A 1 198 ? 13.476 -1.535 -12.997 1.00 95.31 198 ASN A C 1
ATOM 1555 O O . ASN A 1 198 ? 13.030 -0.414 -12.828 1.00 95.31 198 ASN A O 1
ATOM 1559 N N . PHE A 1 199 ? 13.481 -2.426 -12.010 1.00 94.00 199 PHE A N 1
ATOM 1560 C CA . PHE A 1 199 ? 12.922 -2.138 -10.681 1.00 94.00 199 PHE A CA 1
ATOM 1561 C C . PHE A 1 199 ? 13.896 -1.427 -9.728 1.00 94.00 199 PHE A C 1
ATOM 1563 O O . PHE A 1 199 ? 13.513 -1.067 -8.618 1.00 94.00 199 PHE A O 1
ATOM 1570 N N . ASN A 1 200 ? 15.152 -1.228 -10.137 1.00 94.94 200 ASN A N 1
ATOM 1571 C CA . ASN A 1 200 ? 16.241 -0.790 -9.260 1.00 94.94 200 ASN A CA 1
ATOM 1572 C C . ASN A 1 200 ? 16.664 0.655 -9.555 1.00 94.94 200 ASN A C 1
ATOM 1574 O O . ASN A 1 200 ? 17.854 0.957 -9.664 1.00 94.94 200 ASN A O 1
ATOM 1578 N N . THR A 1 201 ? 15.697 1.554 -9.731 1.00 95.25 201 THR A N 1
ATOM 1579 C CA . THR A 1 201 ? 15.971 2.981 -9.934 1.00 95.25 201 THR A CA 1
ATOM 1580 C C . THR A 1 201 ? 16.030 3.721 -8.599 1.00 95.25 201 THR A C 1
ATOM 1582 O O . THR A 1 201 ? 15.377 3.349 -7.622 1.00 95.25 201 THR A O 1
ATOM 1585 N N . GLU A 1 202 ? 16.811 4.804 -8.547 1.00 95.44 202 GLU A N 1
ATOM 1586 C CA . GLU A 1 202 ? 16.887 5.674 -7.365 1.00 95.44 202 GLU A CA 1
ATOM 1587 C C . GLU A 1 202 ? 15.501 6.209 -6.967 1.00 95.44 202 GLU A C 1
ATOM 1589 O O . GLU A 1 202 ? 15.176 6.284 -5.784 1.00 95.44 202 GLU A O 1
ATOM 1594 N N . GLU A 1 203 ? 14.657 6.514 -7.955 1.00 94.38 203 GLU A N 1
ATOM 1595 C CA . GLU A 1 203 ? 13.299 7.015 -7.748 1.00 94.38 203 GLU A CA 1
ATOM 1596 C C . GLU A 1 203 ? 12.390 5.963 -7.089 1.00 94.38 203 GLU A C 1
ATOM 1598 O O . GLU A 1 203 ? 11.702 6.286 -6.116 1.00 94.38 203 GLU A O 1
ATOM 1603 N N . VAL A 1 204 ? 12.440 4.696 -7.536 1.00 94.94 204 VAL A N 1
ATOM 1604 C CA . VAL A 1 204 ? 11.711 3.585 -6.893 1.00 94.94 204 VAL A CA 1
ATOM 1605 C C . VAL A 1 204 ? 12.133 3.451 -5.431 1.00 94.94 204 VAL A C 1
ATOM 1607 O O . VAL A 1 204 ? 11.273 3.421 -4.546 1.00 94.94 204 VAL A O 1
ATOM 1610 N N . TYR A 1 205 ? 13.441 3.423 -5.148 1.00 94.50 205 TYR A N 1
ATOM 1611 C CA . TYR A 1 205 ? 13.939 3.316 -3.773 1.00 94.50 205 TYR A CA 1
ATOM 1612 C C . TYR A 1 205 ? 13.549 4.520 -2.914 1.00 94.50 205 TYR A C 1
ATOM 1614 O O . TYR A 1 205 ? 13.220 4.359 -1.735 1.00 94.50 205 TYR A O 1
ATOM 1622 N N . TRP A 1 206 ? 13.559 5.725 -3.483 1.00 95.62 206 TRP A N 1
ATOM 1623 C CA . TRP A 1 206 ? 13.162 6.935 -2.773 1.00 95.62 206 TRP A CA 1
ATOM 1624 C C . TRP A 1 206 ? 11.694 6.874 -2.345 1.00 95.62 206 TRP A C 1
ATOM 1626 O O . TRP A 1 206 ? 11.389 7.049 -1.161 1.00 95.62 206 TRP A O 1
ATOM 1636 N N . PHE A 1 207 ? 10.785 6.563 -3.274 1.00 95.38 207 PHE A N 1
ATOM 1637 C CA . PHE A 1 207 ? 9.359 6.448 -2.971 1.00 95.38 207 PHE A CA 1
ATOM 1638 C C . PHE A 1 207 ? 9.033 5.255 -2.070 1.00 95.38 207 PHE A C 1
ATOM 1640 O O . PHE A 1 207 ? 8.152 5.374 -1.214 1.00 95.38 207 PHE A O 1
ATOM 1647 N N . TYR A 1 208 ? 9.757 4.141 -2.194 1.00 95.19 208 TYR A N 1
ATOM 1648 C CA . TYR A 1 208 ? 9.623 3.000 -1.288 1.00 95.19 208 TYR A CA 1
ATOM 1649 C C . TYR A 1 208 ? 9.959 3.393 0.156 1.00 95.19 208 TYR A C 1
ATOM 1651 O O . TYR A 1 208 ? 9.119 3.272 1.048 1.00 95.19 208 TYR A O 1
ATOM 1659 N N . ASN A 1 209 ? 11.149 3.959 0.384 1.00 95.81 209 ASN A N 1
ATOM 1660 C CA . ASN A 1 209 ? 11.584 4.393 1.715 1.00 95.81 209 ASN A CA 1
ATOM 1661 C C . ASN A 1 209 ? 10.655 5.456 2.305 1.00 95.81 209 ASN A C 1
ATOM 1663 O O . ASN A 1 209 ? 10.345 5.443 3.498 1.00 95.81 209 ASN A O 1
ATOM 1667 N N . LYS A 1 210 ? 10.172 6.370 1.463 1.00 95.69 210 LYS A N 1
ATOM 1668 C CA . LYS A 1 210 ? 9.211 7.387 1.872 1.00 95.69 210 LYS A CA 1
ATOM 1669 C C . LYS A 1 210 ? 7.861 6.790 2.272 1.00 95.69 210 LYS A C 1
ATOM 1671 O O . LYS A 1 210 ? 7.296 7.214 3.279 1.00 95.69 210 LYS A O 1
ATOM 1676 N N . SER A 1 211 ? 7.376 5.797 1.526 1.00 95.56 211 SER A N 1
ATOM 1677 C CA . SER A 1 211 ? 6.151 5.059 1.855 1.00 95.56 211 SER A CA 1
ATOM 1678 C C . SER A 1 211 ? 6.302 4.345 3.194 1.00 95.56 211 SER A C 1
ATOM 1680 O O . SER A 1 211 ? 5.463 4.530 4.070 1.00 95.56 211 SER A O 1
ATOM 1682 N N . LEU A 1 212 ? 7.411 3.627 3.408 1.00 95.69 212 LEU A N 1
ATOM 1683 C CA . LEU A 1 212 ? 7.693 2.950 4.678 1.00 95.69 212 LEU A CA 1
ATOM 1684 C C . LEU A 1 212 ? 7.731 3.919 5.861 1.00 95.69 212 LEU A C 1
ATOM 1686 O O . LEU A 1 212 ? 7.133 3.645 6.899 1.00 95.69 212 LEU A O 1
ATOM 1690 N N . LYS A 1 213 ? 8.387 5.073 5.701 1.00 96.88 213 LYS A N 1
ATOM 1691 C CA . LYS A 1 213 ? 8.439 6.098 6.745 1.00 96.88 213 LYS A CA 1
ATOM 1692 C C . LYS A 1 213 ? 7.046 6.649 7.068 1.00 96.88 213 LYS A C 1
ATOM 1694 O O . LYS A 1 213 ? 6.668 6.701 8.235 1.00 96.88 213 LYS A O 1
ATOM 1699 N N . SER A 1 214 ? 6.260 6.995 6.047 1.00 96.56 214 SER A N 1
ATOM 1700 C CA . SER A 1 214 ? 4.888 7.493 6.226 1.00 96.56 214 SER A CA 1
ATOM 1701 C C . SER A 1 214 ? 3.970 6.445 6.873 1.00 96.56 214 SER A C 1
ATOM 1703 O O . SER A 1 214 ? 3.158 6.770 7.746 1.00 96.56 214 SER A O 1
ATOM 1705 N N . MET A 1 215 ? 4.135 5.169 6.504 1.00 96.56 215 MET A N 1
ATOM 1706 C CA . MET A 1 215 ? 3.445 4.042 7.133 1.00 96.56 215 MET A CA 1
ATOM 1707 C C . MET A 1 215 ? 3.839 3.900 8.599 1.00 96.56 215 MET A C 1
ATOM 1709 O O . MET A 1 215 ? 2.962 3.744 9.437 1.00 96.56 215 MET A O 1
ATOM 1713 N N . GLN A 1 216 ? 5.128 3.986 8.929 1.00 97.00 216 GLN A N 1
ATOM 1714 C CA . GLN A 1 216 ? 5.615 3.873 10.303 1.00 97.00 216 GLN A CA 1
ATOM 1715 C C . GLN A 1 216 ? 5.074 4.999 11.194 1.00 97.00 216 GLN A C 1
ATOM 1717 O O . GLN A 1 216 ? 4.579 4.7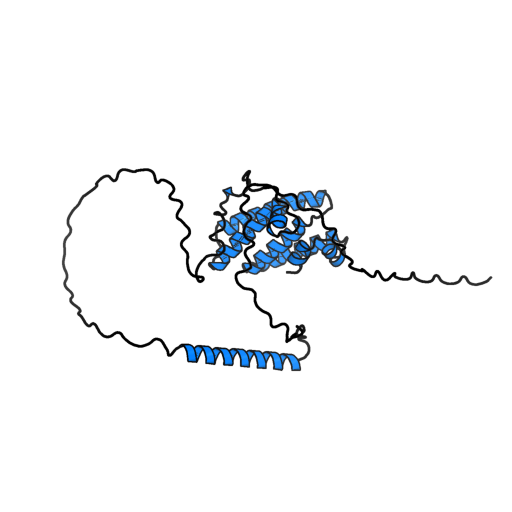31 12.287 1.00 97.00 216 GLN A O 1
ATOM 1722 N N . GLU A 1 217 ? 5.120 6.245 10.720 1.00 96.88 217 GLU A N 1
ATOM 1723 C CA . GLU A 1 217 ? 4.576 7.406 11.436 1.00 96.88 217 GLU A CA 1
ATOM 1724 C C . GLU A 1 217 ? 3.058 7.283 11.635 1.00 96.88 217 GLU A C 1
ATOM 1726 O O . GLU A 1 217 ? 2.526 7.580 12.707 1.00 96.88 217 GLU A O 1
ATOM 1731 N N . THR A 1 218 ? 2.338 6.805 10.617 1.00 96.38 218 THR A N 1
ATOM 1732 C CA . THR A 1 218 ? 0.891 6.574 10.710 1.00 96.38 218 THR A CA 1
ATOM 1733 C C . THR A 1 218 ? 0.566 5.422 11.655 1.00 96.38 218 THR A C 1
ATOM 1735 O O . THR A 1 218 ? -0.297 5.589 12.512 1.00 96.38 218 THR A O 1
ATOM 1738 N N . LEU A 1 219 ? 1.313 4.315 11.591 1.00 96.31 219 LEU A N 1
ATOM 1739 C CA . LEU A 1 219 ? 1.157 3.175 12.490 1.00 96.31 219 LEU A CA 1
ATOM 1740 C C . LEU A 1 219 ? 1.330 3.592 13.945 1.00 96.31 219 LEU A C 1
ATOM 1742 O O . LEU A 1 219 ? 0.509 3.244 14.777 1.00 96.31 219 LEU A O 1
ATOM 1746 N N . GLN A 1 220 ? 2.378 4.355 14.259 1.00 96.88 220 GLN A N 1
ATOM 1747 C CA . GLN A 1 220 ? 2.629 4.815 15.625 1.00 96.88 220 GLN A CA 1
ATOM 1748 C C . GLN A 1 220 ? 1.464 5.651 16.164 1.00 96.88 220 GLN A C 1
ATOM 1750 O O . GLN A 1 220 ? 1.029 5.433 17.293 1.00 96.88 220 GLN A O 1
ATOM 1755 N N . ARG A 1 221 ? 0.922 6.565 15.347 1.00 97.06 221 ARG A N 1
ATOM 1756 C CA . ARG A 1 221 ? -0.255 7.366 15.719 1.00 97.06 221 ARG A CA 1
ATOM 1757 C C . ARG A 1 221 ? -1.493 6.498 15.945 1.00 97.06 221 ARG A C 1
ATOM 1759 O O . ARG A 1 221 ? -2.188 6.684 16.939 1.00 97.06 221 ARG A O 1
ATOM 1766 N N . GLU A 1 222 ? -1.756 5.554 15.048 1.00 96.19 222 GLU A N 1
ATOM 1767 C CA . GLU A 1 222 ? -2.930 4.674 15.111 1.00 96.19 222 GLU A CA 1
ATOM 1768 C C . GLU A 1 222 ? -2.853 3.658 16.256 1.00 96.19 222 GLU A C 1
ATOM 1770 O O . GLU A 1 222 ? -3.855 3.417 16.926 1.00 96.19 222 GLU A O 1
ATOM 1775 N N . THR A 1 223 ? -1.661 3.140 16.558 1.00 95.56 223 THR A N 1
ATOM 1776 C CA . THR A 1 223 ? -1.421 2.263 17.711 1.00 95.56 223 THR A CA 1
ATOM 1777 C C . THR A 1 223 ? -1.732 2.978 19.024 1.00 95.56 223 THR A C 1
ATOM 1779 O O . THR A 1 223 ? -2.368 2.393 19.895 1.00 95.56 223 THR A O 1
ATOM 1782 N N . ILE A 1 224 ? -1.334 4.248 19.171 1.00 95.94 224 ILE A N 1
ATOM 1783 C CA . ILE A 1 224 ? -1.666 5.052 20.360 1.00 95.94 224 ILE A CA 1
ATOM 1784 C C . ILE A 1 224 ? -3.179 5.291 20.447 1.00 95.94 224 ILE A C 1
ATOM 1786 O O . ILE A 1 224 ? -3.748 5.257 21.535 1.00 95.94 224 ILE A O 1
ATOM 1790 N N . ALA A 1 225 ? -3.834 5.517 19.306 1.00 95.38 225 ALA A N 1
ATOM 1791 C CA . ALA A 1 225 ? -5.280 5.709 19.241 1.00 95.38 225 ALA A CA 1
ATOM 1792 C C . ALA A 1 225 ? -6.084 4.409 19.441 1.00 95.38 225 ALA A C 1
ATOM 1794 O O . ALA A 1 225 ? -7.294 4.478 19.646 1.00 95.38 225 ALA A O 1
ATOM 1795 N N . GLY A 1 226 ? -5.443 3.238 19.352 1.00 93.50 226 GLY A N 1
ATOM 1796 C CA . GLY A 1 226 ? -6.104 1.933 19.417 1.00 93.50 226 GLY A CA 1
ATOM 1797 C C . GLY A 1 226 ? -7.044 1.653 18.240 1.00 93.50 226 GLY A C 1
ATOM 1798 O O . GLY A 1 226 ? -7.907 0.789 18.351 1.00 93.50 226 GLY A O 1
ATOM 1799 N N . ASN A 1 227 ? -6.915 2.381 17.127 1.00 94.25 227 ASN A N 1
ATOM 1800 C CA . ASN A 1 227 ? -7.792 2.236 15.968 1.00 94.25 227 ASN A CA 1
ATOM 1801 C C . ASN A 1 227 ? -6.993 2.309 14.664 1.00 94.25 227 ASN A C 1
ATOM 1803 O O . ASN A 1 227 ? -6.351 3.323 14.385 1.00 94.25 227 ASN A O 1
ATOM 1807 N N . TYR A 1 228 ? -7.079 1.250 13.857 1.00 95.75 228 TYR A N 1
ATOM 1808 C CA . TYR A 1 228 ? -6.350 1.116 12.597 1.00 95.75 228 TYR A CA 1
ATOM 1809 C C . TYR A 1 228 ? -7.224 1.515 11.410 1.00 95.75 228 TYR A C 1
ATOM 1811 O O . TYR A 1 228 ? -8.234 0.868 11.101 1.00 95.75 228 TYR A O 1
ATOM 1819 N N . SER A 1 229 ? -6.827 2.577 10.716 1.00 95.69 229 SER A N 1
ATOM 1820 C CA . SER A 1 229 ? -7.646 3.174 9.666 1.00 95.69 229 SER A CA 1
ATOM 1821 C C . SER A 1 229 ? -7.707 2.310 8.403 1.00 95.69 229 SER A C 1
ATOM 1823 O O . SER A 1 229 ? -6.821 1.505 8.104 1.00 95.69 229 SER A O 1
ATOM 1825 N N . ASP A 1 230 ? -8.747 2.528 7.592 1.00 94.88 230 ASP A N 1
ATOM 1826 C CA . ASP A 1 230 ? -8.837 1.946 6.245 1.00 94.88 230 ASP A CA 1
ATOM 1827 C C . ASP A 1 230 ? -7.632 2.309 5.376 1.00 94.88 230 ASP A C 1
ATOM 1829 O O . ASP A 1 230 ? -7.225 1.512 4.533 1.00 94.88 230 ASP A O 1
ATOM 1833 N N . HIS A 1 231 ? -7.067 3.503 5.575 1.00 94.00 231 HIS A N 1
ATOM 1834 C CA . HIS A 1 231 ? -5.919 3.994 4.822 1.00 94.00 231 HIS A CA 1
ATOM 1835 C C . HIS A 1 231 ? -4.666 3.188 5.121 1.00 94.00 231 HIS A C 1
ATOM 1837 O O . HIS A 1 231 ? -3.938 2.850 4.192 1.00 94.00 231 HIS A O 1
ATOM 1843 N N . MET A 1 232 ? -4.444 2.855 6.391 1.00 96.31 232 MET A N 1
ATOM 1844 C CA . MET A 1 232 ? -3.289 2.078 6.807 1.00 96.31 232 MET A CA 1
ATOM 1845 C C . MET A 1 232 ? -3.356 0.642 6.282 1.00 96.31 232 MET A C 1
ATOM 1847 O O . MET A 1 232 ? -2.403 0.159 5.674 1.00 96.31 232 MET A O 1
ATOM 1851 N N . ILE A 1 233 ? -4.509 -0.016 6.419 1.00 96.62 233 ILE A N 1
ATOM 1852 C CA . ILE A 1 233 ? -4.717 -1.378 5.901 1.00 96.62 233 ILE A CA 1
ATOM 1853 C C . ILE A 1 233 ? -4.575 -1.402 4.375 1.00 96.62 233 ILE A C 1
ATOM 1855 O O . ILE A 1 233 ? -3.880 -2.257 3.827 1.00 96.62 233 ILE A O 1
ATOM 1859 N N . ASN A 1 234 ? -5.181 -0.432 3.684 1.00 94.50 234 ASN A N 1
ATOM 1860 C CA . ASN A 1 234 ? -5.042 -0.296 2.237 1.00 94.50 234 ASN A CA 1
ATOM 1861 C C . ASN A 1 234 ? -3.583 -0.050 1.832 1.00 94.50 234 ASN A C 1
ATOM 1863 O O . ASN A 1 234 ? -3.128 -0.579 0.822 1.00 94.50 234 ASN A O 1
ATOM 1867 N N . ALA A 1 235 ? -2.833 0.719 2.626 1.00 95.25 235 ALA A N 1
ATOM 1868 C CA . ALA A 1 235 ? -1.432 0.979 2.350 1.00 95.25 235 ALA A CA 1
ATOM 1869 C C . ALA A 1 235 ? -0.571 -0.286 2.459 1.00 95.25 235 ALA A C 1
ATOM 1871 O O . ALA A 1 235 ? 0.244 -0.558 1.579 1.00 95.25 235 ALA A O 1
ATOM 1872 N N . VAL A 1 236 ? -0.791 -1.101 3.494 1.00 96.75 236 VAL A N 1
ATOM 1873 C CA . VAL A 1 236 ? -0.078 -2.377 3.648 1.00 96.75 236 VAL A CA 1
ATOM 1874 C C . VAL A 1 236 ? -0.446 -3.357 2.529 1.00 96.75 236 VAL A C 1
ATOM 1876 O O . VAL A 1 236 ? 0.431 -4.027 1.988 1.00 96.75 236 VAL A O 1
ATOM 1879 N N . ALA A 1 237 ? -1.713 -3.410 2.116 1.00 95.88 237 ALA A N 1
ATOM 1880 C CA . ALA A 1 237 ? -2.127 -4.236 0.982 1.00 95.88 237 ALA A CA 1
ATOM 1881 C C . ALA A 1 237 ? -1.435 -3.803 -0.325 1.00 95.88 237 ALA A C 1
ATOM 1883 O O . ALA A 1 237 ? -0.795 -4.609 -0.997 1.00 95.88 237 ALA A O 1
ATOM 1884 N N . CYS A 1 238 ? -1.465 -2.509 -0.644 1.00 94.38 238 CYS A N 1
ATOM 1885 C CA . CYS A 1 238 ? -0.850 -1.979 -1.859 1.00 94.38 238 CYS A CA 1
ATOM 1886 C C . CYS A 1 238 ? 0.684 -2.128 -1.883 1.00 94.38 238 CYS A C 1
ATOM 1888 O O . CYS A 1 238 ? 1.233 -2.448 -2.936 1.00 94.38 238 CYS A O 1
ATOM 1890 N N . ILE A 1 239 ? 1.392 -1.936 -0.760 1.00 95.81 239 ILE A N 1
ATOM 1891 C CA . ILE A 1 239 ? 2.851 -2.159 -0.725 1.00 95.81 239 ILE A CA 1
ATOM 1892 C C . ILE A 1 239 ? 3.198 -3.651 -0.839 1.00 95.81 239 ILE A C 1
ATOM 1894 O O . ILE A 1 239 ? 4.197 -3.994 -1.466 1.00 95.81 239 ILE A O 1
ATOM 1898 N N . THR A 1 240 ? 2.345 -4.541 -0.314 1.00 96.75 240 THR A N 1
ATOM 1899 C CA . THR A 1 240 ? 2.471 -5.994 -0.518 1.00 96.75 240 THR A CA 1
ATOM 1900 C C . THR A 1 240 ? 2.363 -6.329 -2.003 1.00 96.75 240 THR A C 1
ATOM 1902 O O . THR A 1 240 ? 3.254 -6.972 -2.553 1.00 96.75 240 THR A O 1
ATOM 1905 N N . ALA A 1 241 ? 1.320 -5.828 -2.669 1.00 94.88 241 ALA A N 1
ATOM 1906 C CA . ALA A 1 241 ? 1.100 -6.018 -4.100 1.00 94.88 241 ALA A CA 1
ATOM 1907 C C . ALA A 1 241 ? 2.267 -5.478 -4.946 1.00 94.88 241 ALA A C 1
ATOM 1909 O O . ALA A 1 241 ? 2.732 -6.152 -5.865 1.00 94.88 241 ALA A O 1
ATOM 1910 N N . ALA A 1 242 ? 2.783 -4.292 -4.610 1.00 94.88 242 ALA A N 1
ATOM 1911 C CA . ALA A 1 242 ? 3.941 -3.705 -5.278 1.00 94.88 242 ALA A CA 1
ATOM 1912 C C . ALA A 1 242 ? 5.210 -4.558 -5.103 1.00 94.88 242 ALA A C 1
ATOM 1914 O O . ALA A 1 242 ? 5.934 -4.769 -6.074 1.00 94.88 242 ALA A O 1
ATOM 1915 N N . ALA A 1 243 ? 5.449 -5.101 -3.905 1.00 95.12 243 ALA A N 1
ATOM 1916 C CA . ALA A 1 243 ? 6.578 -5.992 -3.642 1.00 95.12 243 ALA A CA 1
ATOM 1917 C C . ALA A 1 243 ? 6.476 -7.316 -4.420 1.00 95.12 243 ALA A C 1
ATOM 1919 O O . ALA A 1 243 ? 7.478 -7.797 -4.944 1.00 95.12 243 ALA A O 1
ATOM 1920 N N . VAL A 1 244 ? 5.273 -7.893 -4.549 1.00 95.50 244 VAL A N 1
ATOM 1921 C CA . VAL A 1 244 ? 5.046 -9.067 -5.414 1.00 95.50 244 VAL A CA 1
ATOM 1922 C C . VAL A 1 244 ? 5.338 -8.717 -6.872 1.00 95.50 244 VAL A C 1
ATOM 1924 O O . VAL A 1 244 ? 6.045 -9.457 -7.555 1.00 95.50 244 VAL A O 1
ATOM 1927 N N . PHE A 1 245 ? 4.828 -7.576 -7.341 1.00 94.50 245 PHE A N 1
ATOM 1928 C CA . PHE A 1 245 ? 5.010 -7.118 -8.716 1.00 94.50 245 PHE A CA 1
ATOM 1929 C C . PHE A 1 245 ? 6.487 -6.909 -9.086 1.00 94.50 245 PHE A C 1
ATOM 1931 O O . PHE A 1 245 ? 6.888 -7.262 -10.193 1.00 94.50 245 PHE A O 1
ATOM 1938 N N . SER A 1 246 ? 7.310 -6.396 -8.168 1.00 94.81 246 SER A N 1
ATOM 1939 C CA . SER A 1 246 ? 8.748 -6.189 -8.390 1.00 94.81 246 SER A CA 1
ATOM 1940 C C . SER A 1 246 ? 9.626 -7.413 -8.115 1.00 94.81 246 SER A C 1
ATOM 1942 O O . SER A 1 246 ? 10.849 -7.322 -8.219 1.00 94.81 246 SER A O 1
ATOM 1944 N N . GLY A 1 247 ? 9.038 -8.558 -7.752 1.00 94.25 247 GLY A N 1
ATOM 1945 C CA . GLY A 1 247 ? 9.783 -9.774 -7.414 1.00 94.25 247 GLY A CA 1
ATOM 1946 C C . GLY A 1 247 ? 10.485 -9.728 -6.050 1.00 94.25 247 GLY A C 1
ATOM 1947 O O . GLY A 1 247 ? 11.329 -10.574 -5.761 1.00 94.25 247 GLY A O 1
ATOM 1948 N N . MET A 1 248 ? 10.136 -8.772 -5.184 1.00 93.81 248 MET A N 1
ATOM 1949 C CA . MET A 1 248 ? 10.636 -8.662 -3.809 1.00 93.81 248 MET A CA 1
ATOM 1950 C C . MET A 1 248 ? 9.842 -9.577 -2.861 1.00 93.81 248 MET A C 1
ATOM 1952 O O . MET A 1 248 ? 9.163 -9.116 -1.940 1.00 93.81 248 MET A O 1
ATOM 1956 N N . PHE A 1 249 ? 9.904 -10.892 -3.086 1.00 95.44 249 PHE A N 1
ATOM 1957 C CA . PHE A 1 249 ? 9.031 -11.853 -2.401 1.00 95.44 249 PHE A CA 1
ATOM 1958 C C . PHE A 1 249 ? 9.193 -11.864 -0.876 1.00 95.44 249 PHE A C 1
ATOM 1960 O O . PHE A 1 249 ? 8.187 -11.876 -0.170 1.00 95.44 249 PHE A O 1
ATOM 1967 N N . ASP A 1 250 ? 10.414 -11.765 -0.353 1.00 96.50 250 ASP A N 1
ATOM 1968 C CA . ASP A 1 250 ? 10.640 -11.729 1.100 1.00 96.50 250 ASP A CA 1
ATOM 1969 C C . ASP A 1 250 ? 9.970 -10.510 1.753 1.00 96.50 250 ASP A C 1
ATOM 1971 O O . ASP A 1 250 ? 9.318 -10.624 2.794 1.00 96.50 250 ASP A O 1
ATOM 1975 N N . ALA A 1 251 ? 10.050 -9.347 1.097 1.00 94.56 251 ALA A N 1
ATOM 1976 C CA . ALA A 1 251 ? 9.354 -8.143 1.543 1.00 94.56 251 ALA A CA 1
ATOM 1977 C C . ALA A 1 251 ? 7.832 -8.322 1.460 1.00 94.56 251 ALA A C 1
ATOM 1979 O O . ALA A 1 251 ? 7.116 -7.947 2.388 1.00 94.56 251 ALA A O 1
ATOM 1980 N N . SER A 1 252 ? 7.329 -8.953 0.393 1.00 96.06 252 SER A N 1
ATOM 1981 C CA . SER A 1 252 ? 5.896 -9.232 0.254 1.00 96.06 252 SER A CA 1
ATOM 1982 C C . SER A 1 252 ? 5.364 -10.143 1.366 1.00 96.06 252 SER A C 1
ATOM 1984 O O . SER A 1 252 ? 4.283 -9.889 1.891 1.00 96.06 252 SER A O 1
ATOM 1986 N N . ILE A 1 253 ? 6.135 -11.148 1.800 1.00 97.19 253 ILE A N 1
ATOM 1987 C CA . ILE A 1 253 ? 5.758 -12.026 2.916 1.00 97.19 253 ILE A CA 1
ATOM 1988 C C . ILE A 1 253 ? 5.683 -11.218 4.214 1.00 97.19 253 ILE A C 1
ATOM 1990 O O . ILE A 1 253 ? 4.691 -11.309 4.937 1.00 97.19 253 ILE A O 1
ATOM 1994 N N . ALA A 1 254 ? 6.682 -10.371 4.478 1.00 96.94 254 ALA A N 1
ATOM 1995 C CA . ALA A 1 254 ? 6.685 -9.510 5.657 1.00 96.94 254 ALA A CA 1
ATOM 1996 C C . ALA A 1 254 ? 5.493 -8.532 5.672 1.00 96.94 254 ALA A C 1
ATOM 1998 O O . ALA A 1 254 ? 4.846 -8.353 6.706 1.00 96.94 254 ALA A O 1
ATOM 1999 N N . HIS A 1 255 ? 5.164 -7.921 4.529 1.00 96.62 255 HIS A N 1
ATOM 2000 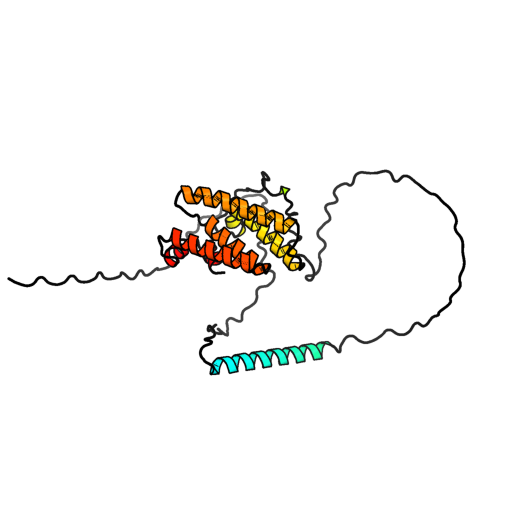C CA . HIS A 1 255 ? 4.019 -7.016 4.414 1.00 96.62 255 HIS A CA 1
ATOM 2001 C C . HIS A 1 255 ? 2.675 -7.748 4.523 1.00 96.62 255 HIS A C 1
ATOM 2003 O O . HIS A 1 255 ? 1.782 -7.264 5.218 1.00 96.62 255 HIS A O 1
ATOM 2009 N N . ARG A 1 256 ? 2.548 -8.949 3.944 1.00 97.00 256 ARG A N 1
ATOM 2010 C CA . ARG A 1 256 ? 1.377 -9.820 4.119 1.00 97.00 256 ARG A CA 1
ATOM 2011 C C . ARG A 1 256 ? 1.148 -10.148 5.591 1.00 97.00 256 ARG A C 1
ATOM 2013 O O . ARG A 1 256 ? 0.027 -10.032 6.079 1.00 97.00 256 ARG A O 1
ATOM 2020 N N . ASP A 1 257 ? 2.193 -10.539 6.313 1.00 97.88 257 ASP A N 1
ATOM 2021 C CA . ASP A 1 257 ? 2.076 -10.879 7.733 1.00 97.88 257 ASP A CA 1
ATOM 2022 C C . ASP A 1 257 ? 1.680 -9.659 8.572 1.00 97.88 257 ASP A C 1
ATOM 2024 O O . ASP A 1 257 ? 0.872 -9.773 9.498 1.00 97.88 257 ASP A O 1
ATOM 2028 N N . ALA A 1 258 ? 2.187 -8.475 8.221 1.00 97.50 258 ALA A N 1
ATOM 2029 C CA . ALA A 1 258 ? 1.743 -7.221 8.819 1.00 97.50 258 ALA A CA 1
ATOM 2030 C C . ALA A 1 258 ? 0.262 -6.928 8.516 1.00 97.50 258 ALA A C 1
ATOM 2032 O O . ALA A 1 258 ? -0.473 -6.537 9.423 1.00 97.50 258 ALA A O 1
ATOM 2033 N N . LEU A 1 259 ? -0.200 -7.162 7.281 1.00 97.62 259 LEU A N 1
ATOM 2034 C CA . LEU A 1 259 ? -1.600 -6.981 6.885 1.00 97.62 259 LEU A CA 1
ATOM 2035 C C . LEU A 1 259 ? -2.528 -7.890 7.693 1.00 97.62 259 LEU A C 1
ATOM 2037 O O . LEU A 1 259 ? -3.521 -7.419 8.244 1.00 97.62 259 LEU A O 1
ATOM 2041 N N . VAL A 1 260 ? -2.178 -9.174 7.803 1.00 98.06 260 VAL A N 1
ATOM 2042 C CA . VAL A 1 260 ? -2.927 -10.156 8.598 1.00 98.06 260 VAL A CA 1
ATOM 2043 C C . VAL A 1 260 ? -3.031 -9.692 10.048 1.00 98.06 260 VAL A C 1
ATOM 2045 O O . VAL A 1 260 ? -4.130 -9.649 10.589 1.00 98.06 260 VAL A O 1
ATOM 2048 N N . ARG A 1 261 ? -1.920 -9.260 10.659 1.00 97.62 261 ARG A N 1
ATOM 2049 C CA . ARG A 1 261 ? -1.921 -8.753 12.041 1.00 97.62 261 ARG A CA 1
ATOM 2050 C C . ARG A 1 261 ? -2.819 -7.531 12.215 1.00 97.62 261 ARG A C 1
ATOM 2052 O O . ARG A 1 261 ? -3.561 -7.477 13.188 1.00 97.62 261 ARG A O 1
ATOM 2059 N N . LEU A 1 262 ? -2.776 -6.571 11.292 1.00 97.31 262 LEU A N 1
ATOM 2060 C CA . LEU A 1 262 ? -3.627 -5.378 11.356 1.00 97.31 262 LEU A CA 1
ATOM 2061 C C . LEU A 1 262 ? -5.113 -5.725 11.232 1.00 97.31 262 LEU A C 1
ATOM 2063 O O . LEU A 1 262 ? -5.928 -5.183 11.974 1.00 97.31 262 LEU A O 1
ATOM 2067 N N . LEU A 1 263 ? -5.464 -6.645 10.331 1.00 97.62 263 LEU A N 1
ATOM 2068 C CA . LEU A 1 263 ? -6.836 -7.127 10.181 1.00 97.62 263 LEU A CA 1
ATOM 2069 C C . LEU A 1 263 ? -7.309 -7.868 11.435 1.00 97.62 263 LEU A C 1
ATOM 2071 O O . LEU A 1 263 ? -8.396 -7.582 11.926 1.00 97.62 263 LEU A O 1
ATOM 2075 N N . THR A 1 264 ? -6.482 -8.754 11.995 1.00 97.81 264 THR A N 1
ATOM 2076 C CA . THR A 1 264 ? -6.772 -9.440 13.261 1.00 97.81 264 THR A CA 1
ATOM 2077 C C . THR A 1 264 ? -6.976 -8.448 14.404 1.00 97.81 264 THR A C 1
ATOM 2079 O O . THR A 1 264 ? -7.945 -8.575 15.142 1.00 97.81 264 THR A O 1
ATOM 2082 N N . LEU A 1 265 ? -6.103 -7.444 14.544 1.00 96.31 265 LEU A N 1
ATOM 2083 C CA . LEU A 1 265 ? -6.227 -6.421 15.588 1.00 96.31 265 LEU A CA 1
ATOM 2084 C C . LEU A 1 265 ? -7.503 -5.593 15.433 1.00 96.31 265 LEU A C 1
ATOM 2086 O O . LEU A 1 265 ? -8.150 -5.278 16.421 1.00 96.31 265 LEU A O 1
ATOM 2090 N N . ARG A 1 266 ? -7.877 -5.255 14.198 1.00 96.44 266 ARG A N 1
ATOM 2091 C CA . ARG A 1 266 ? -9.095 -4.492 13.918 1.00 96.44 266 ARG A CA 1
ATOM 2092 C C . ARG A 1 266 ? -10.380 -5.290 14.150 1.00 96.44 266 ARG A C 1
ATOM 2094 O O . ARG A 1 266 ? -11.415 -4.695 14.417 1.00 96.44 266 ARG A O 1
ATOM 2101 N N . GLY A 1 267 ? -10.329 -6.609 13.997 1.00 97.25 267 GLY A N 1
ATOM 2102 C CA . GLY A 1 267 ? -11.456 -7.504 14.246 1.00 97.25 267 GLY A CA 1
ATOM 2103 C C . GLY A 1 267 ? -11.455 -8.136 15.635 1.00 97.25 267 GLY A C 1
ATOM 2104 O O . GLY A 1 267 ? -12.039 -9.203 15.792 1.00 97.25 267 GLY A O 1
ATOM 2105 N N . ASP A 1 268 ? -10.753 -7.543 16.606 1.00 96.81 268 ASP A N 1
ATOM 2106 C CA . ASP A 1 268 ? -10.663 -8.039 17.987 1.00 96.81 268 ASP A CA 1
ATOM 2107 C C . ASP A 1 268 ? -10.246 -9.523 18.089 1.00 96.81 268 ASP A C 1
ATOM 2109 O O . ASP A 1 268 ? -10.719 -10.280 18.935 1.00 96.81 268 ASP A O 1
ATOM 2113 N N . GLY A 1 269 ? -9.341 -9.955 17.205 1.00 97.50 269 GLY A N 1
ATOM 2114 C CA . GLY A 1 269 ? -8.863 -11.336 17.099 1.00 97.50 269 GLY A CA 1
ATOM 2115 C C . GLY A 1 269 ? -9.444 -12.121 15.918 1.00 97.50 269 GLY A C 1
ATOM 2116 O O . GLY A 1 269 ? -8.832 -13.101 15.491 1.00 97.50 269 GLY A O 1
ATOM 2117 N N . ASP A 1 270 ? -10.557 -11.677 15.332 1.00 98.06 270 ASP A N 1
ATOM 2118 C CA . ASP A 1 270 ? -11.167 -12.296 14.154 1.00 98.06 270 ASP A CA 1
ATOM 2119 C C . ASP A 1 270 ? -10.783 -11.542 12.868 1.00 98.06 270 ASP A C 1
ATOM 2121 O O . ASP A 1 270 ? -11.251 -10.438 12.578 1.00 98.06 270 ASP A O 1
ATOM 2125 N N . ILE A 1 271 ? -9.935 -12.167 12.047 1.00 97.75 271 ILE A N 1
ATOM 2126 C CA . ILE A 1 271 ? -9.471 -11.587 10.780 1.00 97.75 271 ILE A CA 1
ATOM 2127 C C . ILE A 1 271 ? -10.614 -11.309 9.792 1.00 97.75 271 ILE A C 1
ATOM 2129 O O . ILE A 1 271 ? -10.560 -10.325 9.052 1.00 97.75 271 ILE A O 1
ATOM 2133 N N . GLN A 1 272 ? -11.648 -12.154 9.759 1.00 97.50 272 GLN A N 1
ATOM 2134 C CA . GLN A 1 272 ? -12.754 -12.018 8.819 1.00 97.50 272 GLN A CA 1
ATOM 2135 C C . GLN A 1 272 ? -13.625 -10.825 9.202 1.00 97.50 272 GLN A C 1
ATOM 2137 O O . GLN A 1 272 ? -13.989 -10.038 8.326 1.00 97.50 272 GLN A O 1
ATOM 2142 N N . VAL A 1 273 ? -13.905 -10.655 10.497 1.00 98.06 273 VAL A N 1
ATOM 2143 C CA . VAL A 1 273 ? -14.599 -9.470 11.023 1.00 98.06 273 VAL A CA 1
ATOM 2144 C C . VAL A 1 273 ? -13.791 -8.210 10.716 1.00 98.06 273 VAL A C 1
ATOM 2146 O O . VAL A 1 273 ? -14.326 -7.255 10.145 1.00 98.06 273 VAL A O 1
ATOM 2149 N N . GLY A 1 274 ? -12.482 -8.236 10.991 1.00 97.50 274 GLY A N 1
ATOM 2150 C CA . GLY A 1 274 ? -11.570 -7.137 10.681 1.00 97.50 274 GLY A CA 1
ATOM 2151 C C . GLY A 1 274 ? -11.606 -6.748 9.204 1.00 97.50 274 GLY A C 1
ATOM 2152 O O . GLY A 1 274 ? -11.795 -5.577 8.878 1.00 97.50 274 GLY A O 1
ATOM 2153 N N . TRP A 1 275 ? -11.528 -7.724 8.298 1.00 97.62 275 TRP A N 1
ATOM 2154 C CA . TRP A 1 275 ? -11.598 -7.506 6.851 1.00 97.62 275 TRP A CA 1
ATOM 2155 C C . TRP A 1 275 ? -12.956 -6.968 6.390 1.00 97.62 275 TRP A C 1
ATOM 2157 O O . TRP A 1 275 ? -13.011 -5.986 5.643 1.00 97.62 275 TRP A O 1
ATOM 2167 N N . GLN A 1 276 ? -14.059 -7.552 6.863 1.00 97.38 276 GLN A N 1
ATOM 2168 C CA . GLN A 1 276 ? -15.416 -7.114 6.525 1.00 97.38 276 GLN A CA 1
ATOM 2169 C C . GLN A 1 276 ? -15.721 -5.693 7.017 1.00 97.38 276 GLN A C 1
ATOM 2171 O O . GLN A 1 276 ? -16.482 -4.984 6.356 1.00 97.38 276 GLN A O 1
ATOM 2176 N N . SER A 1 277 ? -15.086 -5.258 8.111 1.00 97.19 277 SER A N 1
ATOM 2177 C CA . SER A 1 277 ? -15.216 -3.901 8.657 1.00 97.19 277 SER A CA 1
ATOM 2178 C C . SER A 1 277 ? -14.549 -2.811 7.806 1.00 97.19 277 SER A C 1
ATOM 2180 O O . SER A 1 277 ? -14.742 -1.624 8.074 1.00 97.19 277 SER A O 1
ATOM 2182 N N . THR A 1 278 ? -13.744 -3.180 6.803 1.00 96.25 278 THR A N 1
ATOM 2183 C CA . THR A 1 278 ? -13.052 -2.211 5.942 1.00 96.25 278 THR A CA 1
ATOM 2184 C C . THR A 1 278 ? -13.910 -1.771 4.753 1.00 96.25 278 THR A C 1
ATOM 2186 O O . THR A 1 278 ? -14.792 -2.490 4.255 1.00 96.25 278 THR A O 1
ATOM 2189 N N . GLY A 1 279 ? -13.637 -0.566 4.253 1.00 91.75 279 GLY A N 1
ATOM 2190 C CA . GLY A 1 279 ? -14.253 -0.022 3.053 1.00 91.75 279 GLY A CA 1
ATOM 2191 C C . GLY A 1 279 ? -14.084 -0.929 1.831 1.00 91.75 279 GLY A C 1
ATOM 2192 O O . GLY A 1 279 ? -13.165 -1.742 1.736 1.00 91.75 279 GLY A O 1
ATOM 2193 N N . TYR A 1 280 ? -14.986 -0.783 0.857 1.00 90.12 280 TYR A N 1
ATOM 2194 C CA . TYR A 1 280 ? -15.032 -1.641 -0.335 1.00 90.12 280 TYR A CA 1
ATOM 2195 C C . TYR A 1 280 ? -13.684 -1.737 -1.072 1.00 90.12 280 TYR A C 1
ATOM 2197 O O . TYR A 1 280 ? -13.243 -2.831 -1.419 1.00 90.12 280 TYR A O 1
ATOM 2205 N N . PHE A 1 281 ? -13.007 -0.604 -1.279 1.00 88.00 281 PHE A N 1
ATOM 2206 C CA . PHE A 1 281 ? -11.722 -0.575 -1.979 1.00 88.00 281 PHE A CA 1
ATOM 2207 C C . PHE A 1 281 ? -10.599 -1.225 -1.167 1.00 88.00 281 PHE A C 1
ATOM 2209 O O . PHE A 1 281 ? -9.822 -1.984 -1.734 1.00 88.00 281 PHE A O 1
ATOM 2216 N N . THR A 1 282 ? -10.561 -1.013 0.150 1.00 92.50 282 THR A N 1
ATOM 2217 C CA . THR A 1 282 ? -9.591 -1.662 1.043 1.00 92.50 282 THR A CA 1
ATOM 2218 C C . THR A 1 282 ? -9.773 -3.179 1.056 1.00 92.50 282 THR A C 1
ATOM 2220 O O . THR A 1 282 ? -8.789 -3.914 0.980 1.00 92.50 282 THR A O 1
ATOM 2223 N N . ARG A 1 283 ? -11.019 -3.673 1.051 1.00 94.44 283 ARG A N 1
ATOM 2224 C CA . ARG A 1 283 ? -11.296 -5.111 0.892 1.00 94.44 283 ARG A CA 1
ATOM 2225 C C . ARG A 1 283 ? -10.778 -5.663 -0.424 1.00 94.44 283 ARG A C 1
ATOM 2227 O O . ARG A 1 283 ? -10.218 -6.751 -0.445 1.00 94.44 283 ARG A O 1
ATOM 2234 N N . LYS A 1 284 ? -10.963 -4.924 -1.521 1.00 91.31 284 LYS A N 1
ATOM 2235 C CA . LYS A 1 284 ? -10.472 -5.340 -2.840 1.00 91.31 284 LYS A CA 1
ATOM 2236 C C . LYS A 1 284 ? -8.952 -5.340 -2.924 1.00 91.31 284 LYS A C 1
ATOM 2238 O O . LYS A 1 284 ? -8.408 -6.287 -3.471 1.00 91.31 284 LYS A O 1
ATOM 2243 N N . ALA A 1 285 ? -8.292 -4.332 -2.360 1.00 90.69 285 ALA A N 1
ATOM 2244 C CA . ALA A 1 285 ? -6.837 -4.275 -2.315 1.00 90.69 285 ALA A CA 1
ATOM 2245 C C . ALA A 1 285 ? -6.248 -5.406 -1.463 1.00 90.69 285 ALA A C 1
ATOM 2247 O O . ALA A 1 285 ? -5.303 -6.042 -1.887 1.00 90.69 285 ALA A O 1
ATOM 2248 N N . SER A 1 286 ? -6.828 -5.688 -0.292 1.00 93.19 286 SER A N 1
ATOM 2249 C CA . SER A 1 286 ? -6.361 -6.763 0.605 1.00 93.19 286 SER A CA 1
ATOM 2250 C C . SER A 1 286 ? -6.679 -8.179 0.120 1.00 93.19 286 SER A C 1
ATOM 2252 O O . SER A 1 286 ? -6.058 -9.130 0.583 1.00 93.19 286 SER A O 1
ATOM 2254 N N . GLN A 1 287 ? -7.659 -8.335 -0.774 1.00 92.38 287 GLN A N 1
ATOM 2255 C CA . GLN A 1 287 ? -7.954 -9.611 -1.428 1.00 92.38 287 GLN A CA 1
ATOM 2256 C C . GLN A 1 287 ? -6.891 -9.986 -2.473 1.00 92.38 287 GLN A C 1
ATOM 2258 O O . GLN A 1 287 ? -6.735 -11.172 -2.767 1.00 92.38 287 GLN A O 1
ATOM 2263 N N . TRP A 1 288 ? -6.257 -8.980 -3.076 1.00 84.62 288 TRP A N 1
ATOM 2264 C CA . TRP A 1 288 ? -5.269 -9.129 -4.140 1.00 84.62 288 TRP A CA 1
ATOM 2265 C C . TRP A 1 288 ? -3.882 -9.390 -3.551 1.00 84.62 288 TRP A C 1
ATOM 2267 O O . TRP A 1 288 ? -3.201 -10.295 -4.077 1.00 84.62 288 TRP A O 1
#

pLDDT: mean 70.6, std 22.9, range [30.64, 98.06]

Organism: NCBI:txid749621